Protein AF-A0A0D1A8A3-F1 (afdb_monomer)

Mean predicted aligned error: 15.19 Å

Nearest PDB structures (foldseek):
  8gq6-assembly1_A  TM=3.724E-01  e=3.065E+00  Homo sapiens
  6xwx-assembly3_E  TM=2.119E-01  e=2.065E+00  Thermochaetoides thermophila DSM 1495
  4ct6-assembly1_B  TM=2.329E-01  e=3.923E+00  Homo sapiens
  8bd7-assembly1_V  TM=2.669E-01  e=6.118E+00  Chlamydomonas reinhardtii

Structure (mmCIF, N/CA/C/O backbone):
data_AF-A0A0D1A8A3-F1
#
_entry.id   AF-A0A0D1A8A3-F1
#
loop_
_atom_site.group_PDB
_atom_site.id
_atom_site.type_symbol
_atom_site.label_atom_id
_atom_site.label_alt_id
_atom_site.label_comp_id
_atom_site.label_asym_id
_atom_site.label_entity_id
_atom_site.label_seq_id
_atom_site.pdbx_PDB_ins_code
_atom_site.Cartn_x
_atom_site.Cartn_y
_atom_site.Cartn_z
_atom_site.occupancy
_atom_site.B_iso_or_equiv
_atom_site.auth_seq_id
_atom_site.auth_comp_id
_atom_site.auth_asym_id
_atom_site.auth_atom_id
_atom_site.pdbx_PDB_model_num
ATOM 1 N N . MET A 1 1 ? 21.361 -33.510 3.227 1.00 56.06 1 MET A N 1
ATOM 2 C CA . MET A 1 1 ? 21.782 -32.337 2.438 1.00 56.06 1 MET A CA 1
ATOM 3 C C . MET A 1 1 ? 20.537 -31.527 2.149 1.00 56.06 1 MET A C 1
ATOM 5 O O . MET A 1 1 ? 19.478 -32.129 2.016 1.00 56.06 1 MET A O 1
ATOM 9 N N . ALA A 1 2 ? 20.636 -30.200 2.163 1.00 60.47 2 ALA A N 1
ATOM 10 C CA . ALA A 1 2 ? 19.555 -29.359 1.664 1.00 60.47 2 ALA A CA 1
ATOM 11 C C . ALA A 1 2 ? 19.356 -29.657 0.176 1.00 60.47 2 ALA A C 1
ATOM 13 O O . ALA A 1 2 ? 20.345 -29.800 -0.538 1.00 60.47 2 ALA A O 1
ATOM 14 N N . THR A 1 3 ? 18.110 -29.776 -0.267 1.00 79.75 3 THR A N 1
ATOM 15 C CA . THR A 1 3 ? 17.801 -29.989 -1.683 1.00 79.75 3 THR A CA 1
ATOM 16 C C . THR A 1 3 ? 16.854 -28.906 -2.164 1.00 79.75 3 THR A C 1
ATOM 18 O O . THR A 1 3 ? 16.176 -28.258 -1.369 1.00 79.75 3 THR A O 1
ATOM 21 N N . TYR A 1 4 ? 16.810 -28.704 -3.469 1.00 83.06 4 TYR A N 1
ATOM 22 C CA . TYR A 1 4 ? 15.935 -27.755 -4.136 1.00 83.06 4 TYR A CA 1
ATOM 23 C C . TYR A 1 4 ? 14.976 -28.523 -5.040 1.00 83.06 4 TYR A C 1
ATOM 25 O O . TYR A 1 4 ? 15.362 -29.529 -5.633 1.00 83.06 4 TYR A O 1
ATOM 33 N N . HIS A 1 5 ? 13.733 -28.072 -5.166 1.00 83.88 5 HIS A N 1
ATOM 34 C CA . HIS A 1 5 ? 12.807 -28.563 -6.191 1.00 83.88 5 HIS A CA 1
ATOM 35 C C . HIS A 1 5 ? 12.332 -27.390 -7.040 1.00 83.88 5 HIS A C 1
ATOM 37 O O . HIS A 1 5 ? 12.455 -26.236 -6.639 1.00 83.88 5 HIS A O 1
ATOM 43 N N . ILE A 1 6 ? 11.733 -27.680 -8.189 1.00 79.56 6 ILE A N 1
ATOM 44 C CA . ILE A 1 6 ? 11.060 -26.672 -9.008 1.00 79.56 6 ILE A CA 1
ATOM 45 C C . ILE A 1 6 ? 9.567 -26.819 -8.764 1.00 79.56 6 ILE A C 1
ATOM 47 O O . ILE A 1 6 ? 9.019 -27.910 -8.930 1.00 79.56 6 ILE A O 1
ATOM 51 N N . ASN A 1 7 ? 8.906 -25.740 -8.352 1.00 74.69 7 ASN A N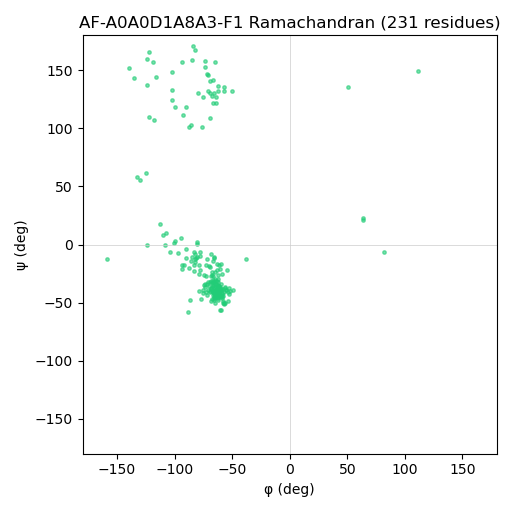 1
ATOM 52 C CA . ASN A 1 7 ? 7.460 -25.750 -8.191 1.00 74.69 7 ASN A CA 1
ATOM 53 C C . ASN A 1 7 ? 6.818 -25.983 -9.576 1.00 74.69 7 ASN A C 1
ATOM 55 O O . ASN A 1 7 ? 7.066 -25.205 -10.499 1.00 74.69 7 ASN A O 1
ATOM 59 N N . PRO A 1 8 ? 6.004 -27.037 -9.762 1.00 68.00 8 PRO A N 1
ATOM 60 C CA . PRO A 1 8 ? 5.472 -27.386 -11.077 1.00 68.00 8 PRO A CA 1
ATOM 61 C C . PRO A 1 8 ? 4.439 -26.375 -11.587 1.00 68.00 8 PRO A C 1
ATOM 63 O O . PRO A 1 8 ? 4.193 -26.324 -12.791 1.00 68.00 8 PRO A O 1
ATOM 66 N N . TYR A 1 9 ? 3.856 -25.559 -10.713 1.00 65.62 9 TYR A N 1
ATOM 67 C CA . TYR A 1 9 ? 2.881 -24.535 -11.077 1.00 65.62 9 TYR A CA 1
ATOM 68 C C . TYR A 1 9 ? 3.566 -23.232 -11.476 1.00 65.62 9 TYR A C 1
ATOM 70 O O . TYR A 1 9 ? 3.270 -22.687 -12.533 1.00 65.62 9 TYR A O 1
ATOM 78 N N . THR A 1 10 ? 4.527 -22.769 -10.675 1.00 66.75 10 THR A N 1
ATOM 79 C CA . THR A 1 10 ? 5.185 -21.471 -10.901 1.00 66.75 10 THR A CA 1
ATOM 80 C C . THR A 1 10 ? 6.466 -21.574 -11.726 1.00 66.75 10 THR A C 1
ATOM 82 O O . THR A 1 10 ? 6.952 -20.576 -12.248 1.00 66.75 10 THR A O 1
ATOM 85 N N . GLY A 1 11 ? 7.051 -22.769 -11.847 1.00 72.19 11 GLY A N 1
ATOM 86 C CA . GLY A 1 11 ? 8.345 -22.964 -12.497 1.00 72.19 11 GLY A CA 1
ATOM 87 C C . GLY A 1 11 ? 9.490 -22.262 -11.765 1.00 72.19 11 GLY A C 1
ATOM 88 O O . GLY A 1 11 ? 10.488 -21.922 -12.392 1.00 72.19 11 GLY A O 1
ATOM 89 N N . VAL A 1 12 ? 9.345 -21.968 -10.469 1.00 78.00 12 VAL A N 1
ATOM 90 C CA . VAL A 1 12 ? 10.368 -21.307 -9.643 1.00 78.00 12 VAL A CA 1
ATOM 91 C C . VAL A 1 12 ? 11.068 -22.350 -8.769 1.00 78.00 12 VAL A C 1
ATOM 93 O O . VAL A 1 12 ? 10.377 -23.187 -8.174 1.00 78.00 12 VAL A O 1
ATOM 96 N N . PRO A 1 13 ? 12.412 -22.350 -8.696 1.00 82.31 13 PRO A N 1
ATOM 97 C CA . PRO A 1 13 ? 13.124 -23.204 -7.761 1.00 82.31 13 PRO A CA 1
ATOM 98 C C . PRO A 1 13 ? 12.897 -22.734 -6.322 1.00 82.31 13 PRO A C 1
ATOM 100 O O . PRO A 1 13 ? 12.862 -21.542 -6.030 1.00 82.31 13 PRO A O 1
ATOM 103 N N . GLY A 1 14 ? 12.746 -23.689 -5.412 1.00 81.00 14 GLY A N 1
ATOM 104 C CA . GLY A 1 14 ? 12.525 -23.439 -3.995 1.00 81.00 14 GLY A CA 1
ATOM 105 C C . GLY A 1 14 ? 13.313 -24.410 -3.131 1.00 81.00 14 GLY A C 1
ATOM 106 O O . GLY A 1 14 ? 13.598 -25.543 -3.530 1.00 81.00 14 GLY A O 1
ATOM 107 N N . PHE A 1 15 ? 13.668 -23.959 -1.930 1.00 83.44 15 PHE A N 1
ATOM 108 C CA . PHE A 1 15 ? 14.301 -24.805 -0.926 1.00 83.44 15 PHE A CA 1
ATOM 109 C C . PHE A 1 15 ? 13.335 -25.900 -0.456 1.00 83.44 15 PHE A C 1
ATOM 111 O O . PHE A 1 15 ? 12.193 -25.629 -0.082 1.00 83.44 15 PHE A O 1
ATOM 118 N N . CYS A 1 16 ? 13.805 -27.146 -0.443 1.00 78.12 16 CYS A N 1
ATOM 119 C CA . CYS A 1 16 ? 13.048 -28.312 -0.015 1.00 78.12 16 CYS A CA 1
ATOM 120 C C . CYS A 1 16 ? 13.720 -28.968 1.203 1.00 78.12 16 CYS A C 1
ATOM 122 O O . CYS A 1 16 ? 14.745 -29.644 1.060 1.00 78.12 16 CYS A O 1
ATOM 124 N N . PRO A 1 17 ? 13.141 -28.832 2.410 1.00 74.06 17 PRO A N 1
ATOM 125 C CA . PRO A 1 17 ? 13.643 -29.529 3.592 1.00 74.06 17 PRO A CA 1
ATOM 126 C C . PRO A 1 17 ? 13.227 -31.009 3.643 1.00 74.06 17 PRO A C 1
ATOM 128 O O . PRO A 1 17 ? 13.638 -31.728 4.555 1.00 74.06 17 PRO A O 1
ATOM 131 N N . ALA A 1 18 ? 12.371 -31.465 2.722 1.00 70.62 18 ALA A N 1
ATOM 132 C CA . ALA A 1 18 ? 11.795 -32.801 2.766 1.00 70.62 18 ALA A CA 1
ATOM 133 C C . ALA A 1 18 ? 12.827 -33.888 2.432 1.00 70.62 18 ALA A C 1
ATOM 135 O O . ALA A 1 18 ? 13.720 -33.703 1.606 1.00 70.62 18 ALA A O 1
ATOM 136 N N . LYS A 1 19 ? 12.677 -35.055 3.066 1.00 66.50 19 LYS A N 1
ATOM 137 C CA . LYS A 1 19 ? 13.434 -36.258 2.700 1.00 66.50 19 LYS A CA 1
ATOM 138 C C . LYS A 1 19 ? 12.901 -36.828 1.383 1.00 66.50 19 LYS A C 1
ATOM 140 O O . LYS A 1 19 ? 11.754 -36.580 1.009 1.00 66.50 19 LYS A O 1
ATOM 145 N N . GLU A 1 20 ? 13.729 -37.612 0.699 1.00 64.25 20 GLU A N 1
ATOM 146 C CA . GLU A 1 20 ? 13.358 -38.271 -0.556 1.00 64.25 20 GLU A CA 1
ATOM 147 C C . GLU A 1 20 ? 12.023 -39.029 -0.415 1.00 64.25 20 GLU A C 1
ATOM 149 O O . GLU A 1 20 ? 11.780 -39.720 0.575 1.00 64.25 20 GLU A O 1
ATOM 154 N N . GLY A 1 21 ? 11.119 -38.832 -1.379 1.00 65.50 21 GLY A N 1
ATOM 155 C CA . GLY A 1 21 ? 9.765 -39.397 -1.362 1.00 65.50 21 GLY A CA 1
ATOM 156 C C . GLY A 1 21 ? 8.726 -38.636 -0.523 1.00 65.50 21 GLY A C 1
ATOM 157 O O . GLY A 1 21 ? 7.547 -38.966 -0.612 1.00 65.50 21 GLY A O 1
ATOM 158 N N . GLN A 1 22 ? 9.115 -37.606 0.240 1.00 70.38 22 GLN A N 1
ATOM 159 C CA . GLN A 1 22 ? 8.214 -36.811 1.097 1.00 70.38 22 GLN A CA 1
ATOM 160 C C . GLN A 1 22 ? 8.040 -35.359 0.631 1.00 70.38 22 GLN A C 1
ATOM 162 O O . GLN A 1 22 ? 7.618 -34.499 1.402 1.00 70.38 22 GLN A O 1
ATOM 167 N N . CYS A 1 23 ? 8.386 -35.062 -0.621 1.00 69.25 23 CYS A N 1
ATOM 168 C CA . CYS A 1 23 ? 8.230 -33.719 -1.156 1.00 69.25 23 CYS A CA 1
ATOM 169 C C . CYS A 1 23 ? 6.749 -33.309 -1.167 1.00 69.25 23 CYS A C 1
ATOM 171 O O . CYS A 1 23 ? 5.921 -34.072 -1.674 1.00 69.25 23 CYS A O 1
ATOM 173 N N . PRO A 1 24 ? 6.404 -32.107 -0.668 1.00 64.38 24 PRO A N 1
ATOM 174 C CA . PRO A 1 24 ? 5.024 -31.618 -0.661 1.00 64.38 24 PRO A CA 1
ATOM 175 C C . PRO A 1 24 ? 4.431 -31.468 -2.070 1.00 64.38 24 PRO A C 1
ATOM 177 O O . PRO A 1 24 ? 3.214 -31.451 -2.221 1.00 64.38 24 PRO A O 1
ATOM 180 N N . TYR A 1 25 ? 5.276 -31.424 -3.104 1.00 66.19 25 TYR A N 1
ATOM 181 C CA . TYR A 1 25 ? 4.868 -31.376 -4.510 1.00 66.19 25 TYR A CA 1
ATOM 182 C C . TYR A 1 25 ? 4.813 -32.759 -5.183 1.00 66.19 25 TYR A C 1
ATOM 184 O O . TYR A 1 25 ? 4.562 -32.848 -6.380 1.00 66.19 25 TYR A O 1
ATOM 192 N N . GLY A 1 26 ? 5.012 -33.841 -4.421 1.00 59.09 26 GLY A N 1
ATOM 193 C CA . GLY A 1 26 ? 4.884 -35.225 -4.876 1.00 59.09 26 GLY A CA 1
ATOM 194 C C . GLY A 1 26 ? 6.212 -35.983 -4.948 1.00 59.09 26 GLY A C 1
ATOM 195 O O . GLY A 1 26 ? 7.272 -35.425 -5.225 1.00 59.09 26 GLY A O 1
ATOM 196 N N . SER A 1 27 ? 6.154 -37.299 -4.726 1.00 53.94 27 SER A N 1
ATOM 197 C CA . SER A 1 27 ? 7.320 -38.200 -4.708 1.00 53.94 27 SER A CA 1
ATOM 198 C C . SER A 1 27 ? 8.022 -38.369 -6.063 1.00 53.94 27 SER A C 1
ATOM 200 O O . SER A 1 27 ? 9.140 -38.870 -6.108 1.00 53.94 27 SER A O 1
ATOM 202 N N . HIS A 1 28 ? 7.384 -37.948 -7.156 1.00 57.59 28 HIS A N 1
ATOM 203 C CA . HIS A 1 28 ? 7.918 -38.000 -8.519 1.00 57.59 28 HIS A CA 1
ATOM 204 C C . HIS A 1 28 ? 8.690 -36.730 -8.914 1.00 57.59 28 HIS A C 1
ATOM 206 O O . HIS A 1 28 ? 9.250 -36.670 -10.008 1.00 57.59 28 HIS A O 1
ATOM 212 N N . MET A 1 29 ? 8.725 -35.711 -8.049 1.00 65.25 29 MET A N 1
ATOM 213 C CA . MET A 1 29 ? 9.414 -34.457 -8.340 1.00 65.25 29 MET A CA 1
ATOM 214 C C . MET A 1 29 ? 10.920 -34.587 -8.108 1.00 65.25 29 MET A C 1
ATOM 216 O O . MET A 1 29 ? 11.381 -35.055 -7.062 1.00 65.25 29 MET A O 1
ATOM 220 N N . LYS A 1 30 ? 11.693 -34.156 -9.107 1.00 76.06 30 LYS A N 1
ATOM 221 C CA . LYS A 1 30 ? 13.155 -34.204 -9.085 1.00 76.06 30 LYS A CA 1
ATOM 222 C C . LYS A 1 30 ? 13.698 -33.178 -8.087 1.00 76.06 30 LYS A C 1
ATOM 224 O O . LYS A 1 30 ? 13.283 -32.020 -8.102 1.00 76.06 30 LYS A O 1
ATOM 229 N N . HIS A 1 31 ? 14.619 -33.622 -7.239 1.00 82.38 31 HIS A N 1
ATOM 230 C CA . HIS A 1 31 ? 15.356 -32.769 -6.313 1.00 82.38 31 HIS A CA 1
ATOM 231 C C . HIS A 1 31 ? 16.760 -32.514 -6.857 1.00 82.38 31 HIS A C 1
ATOM 233 O O . HIS A 1 31 ? 17.328 -33.361 -7.550 1.00 82.38 31 HIS A O 1
ATOM 239 N N . TYR A 1 32 ? 17.302 -31.342 -6.548 1.00 84.88 32 TYR A N 1
ATOM 240 C CA . TYR A 1 32 ? 18.618 -30.891 -6.978 1.00 84.88 32 TYR A CA 1
ATOM 241 C C . TYR A 1 32 ? 19.450 -30.523 -5.753 1.00 84.88 32 TYR A C 1
ATOM 243 O O . TYR A 1 32 ? 18.952 -29.865 -4.842 1.00 84.88 32 TYR A O 1
ATOM 251 N N . ASP A 1 33 ? 20.718 -30.920 -5.739 1.00 85.56 33 ASP A N 1
ATOM 252 C CA . ASP A 1 33 ? 21.610 -30.688 -4.593 1.00 85.56 33 ASP A CA 1
ATOM 253 C C . ASP A 1 33 ? 22.201 -29.266 -4.563 1.00 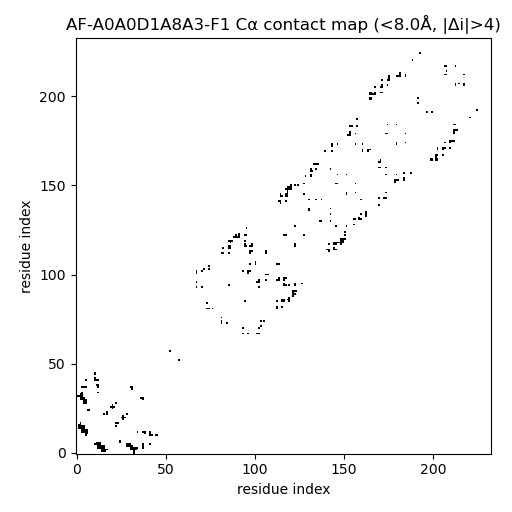85.56 33 ASP A C 1
ATOM 255 O O . ASP A 1 33 ? 22.791 -28.858 -3.565 1.00 85.56 33 ASP A O 1
ATOM 259 N N . ALA A 1 34 ? 22.035 -28.501 -5.647 1.00 83.06 34 ALA A N 1
ATOM 260 C CA . ALA A 1 34 ? 22.546 -27.142 -5.795 1.00 83.06 34 ALA A CA 1
ATOM 261 C C . ALA A 1 34 ? 21.485 -26.213 -6.398 1.00 83.06 34 ALA A C 1
ATOM 263 O O . ALA A 1 34 ? 20.716 -26.618 -7.280 1.00 83.06 34 ALA A O 1
ATOM 264 N N . TRP A 1 35 ? 21.464 -24.965 -5.928 1.00 78.62 35 TRP A N 1
ATOM 265 C CA . TRP A 1 35 ? 20.504 -23.948 -6.357 1.00 78.62 35 TRP A CA 1
ATOM 266 C C . TRP A 1 35 ? 20.668 -23.621 -7.842 1.00 78.62 35 TRP A C 1
ATOM 268 O O . TRP A 1 35 ? 19.689 -23.546 -8.575 1.00 78.62 35 TRP A O 1
ATOM 278 N N . GLU A 1 36 ? 21.908 -23.519 -8.310 1.00 80.56 36 GLU A N 1
ATOM 279 C CA . GLU A 1 36 ? 22.262 -23.167 -9.686 1.00 80.56 36 GLU A CA 1
ATOM 280 C C . GLU A 1 36 ? 21.735 -24.205 -10.682 1.00 80.56 36 GLU A C 1
ATOM 282 O O . GLU A 1 36 ? 21.284 -23.866 -11.776 1.00 80.56 36 GLU A O 1
ATOM 287 N N . ILE A 1 37 ? 21.734 -25.481 -10.283 1.00 80.56 37 ILE A N 1
ATOM 288 C CA . ILE A 1 37 ? 21.188 -26.574 -11.091 1.00 80.56 37 ILE A CA 1
ATOM 289 C C . ILE A 1 37 ? 19.658 -26.487 -11.118 1.00 80.56 37 ILE A C 1
ATOM 291 O O . ILE A 1 37 ? 19.059 -26.624 -12.184 1.00 80.56 37 ILE A O 1
ATOM 295 N N . ALA A 1 38 ? 19.019 -26.224 -9.973 1.00 80.81 38 ALA A N 1
ATOM 296 C CA . ALA A 1 38 ? 17.569 -26.053 -9.903 1.00 80.81 38 ALA A CA 1
ATOM 297 C C . ALA A 1 38 ? 17.096 -24.847 -10.729 1.00 80.81 38 ALA A C 1
ATOM 299 O O . ALA A 1 38 ? 16.104 -24.951 -11.448 1.00 80.81 38 ALA A O 1
ATOM 300 N N . GLN A 1 39 ? 17.834 -23.737 -10.680 1.00 78.25 39 GLN A N 1
ATOM 301 C CA . GLN A 1 39 ? 17.568 -22.537 -11.464 1.00 78.25 39 GLN A CA 1
ATOM 302 C C . GLN A 1 39 ? 17.758 -22.791 -12.960 1.00 78.25 39 GLN A C 1
ATOM 304 O O . GLN A 1 39 ? 16.854 -22.511 -13.738 1.00 78.25 39 GLN A O 1
ATOM 309 N N . SER A 1 40 ? 18.861 -23.424 -13.369 1.00 80.19 40 SER A N 1
ATOM 310 C CA . SER A 1 40 ? 19.097 -23.743 -14.781 1.00 80.19 40 SER A CA 1
ATOM 311 C C . SER A 1 40 ? 18.010 -24.649 -15.371 1.00 80.19 40 SER A C 1
ATOM 313 O O . SER A 1 40 ? 17.569 -24.435 -16.501 1.00 80.19 40 SER A O 1
ATOM 315 N N . VAL A 1 41 ? 17.529 -25.636 -14.608 1.00 81.12 41 VAL A N 1
ATOM 316 C CA . VAL A 1 41 ? 16.432 -26.500 -15.064 1.00 81.12 41 VAL A CA 1
ATOM 317 C C . VAL A 1 41 ? 15.087 -25.770 -15.029 1.00 81.12 41 VAL A C 1
ATOM 319 O O . VAL A 1 41 ? 14.266 -25.982 -15.918 1.00 81.12 41 VAL A O 1
ATOM 322 N N . ALA A 1 42 ? 14.857 -24.876 -14.066 1.00 78.50 42 ALA A N 1
ATOM 323 C CA . ALA A 1 42 ? 13.678 -24.012 -14.058 1.00 78.50 42 ALA A CA 1
ATOM 324 C C . ALA A 1 42 ? 13.641 -23.112 -15.300 1.00 78.50 42 ALA A C 1
ATOM 326 O O . ALA A 1 42 ? 12.597 -23.003 -15.937 1.00 78.50 42 ALA A O 1
ATOM 327 N N . ASP A 1 43 ? 14.780 -22.548 -15.694 1.00 75.19 43 ASP A N 1
ATOM 328 C CA . ASP A 1 43 ? 14.906 -21.713 -16.888 1.00 75.19 43 ASP A CA 1
ATOM 329 C C . ASP A 1 43 ? 14.687 -22.513 -18.176 1.00 75.19 43 ASP A C 1
ATOM 331 O O . ASP A 1 43 ? 14.046 -22.014 -19.098 1.00 75.19 43 ASP A O 1
ATOM 335 N N . GLN A 1 44 ? 15.125 -23.775 -18.224 1.00 77.81 44 GLN A N 1
ATOM 336 C CA . GLN A 1 44 ? 14.817 -24.683 -19.335 1.00 77.81 44 GLN A CA 1
ATOM 337 C C . GLN A 1 44 ? 13.330 -25.049 -19.389 1.00 77.81 44 GLN A C 1
ATOM 339 O O . GLN A 1 44 ? 12.724 -24.935 -20.446 1.00 77.81 44 GLN A O 1
ATOM 344 N N . ILE A 1 45 ? 12.711 -25.419 -18.262 1.00 71.44 45 ILE A N 1
ATOM 345 C CA . ILE A 1 45 ? 11.270 -25.723 -18.198 1.00 71.44 45 ILE A CA 1
ATOM 346 C C . ILE A 1 45 ? 10.447 -24.497 -18.583 1.00 71.44 45 ILE A C 1
ATOM 3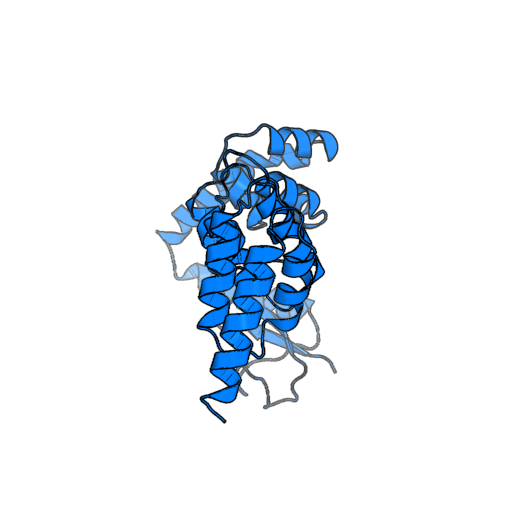48 O O . ILE A 1 45 ? 9.443 -24.630 -19.276 1.00 71.44 45 ILE A O 1
ATOM 352 N N . ARG A 1 46 ? 10.864 -23.302 -18.158 1.00 65.50 46 ARG A N 1
ATOM 353 C CA . ARG A 1 46 ? 10.282 -22.037 -18.605 1.00 65.50 46 ARG A CA 1
ATOM 354 C C . ARG A 1 46 ? 10.450 -21.900 -20.111 1.00 65.50 46 ARG A C 1
ATOM 356 O O . ARG A 1 46 ? 9.450 -21.785 -20.803 1.00 65.50 46 ARG A O 1
ATOM 363 N N . ALA A 1 47 ? 11.670 -21.976 -20.632 1.00 67.56 47 ALA A N 1
ATOM 364 C CA . ALA A 1 47 ? 11.944 -21.847 -22.062 1.00 67.56 47 ALA A CA 1
ATOM 365 C C . ALA A 1 47 ? 11.155 -22.853 -22.924 1.00 67.56 47 ALA A C 1
ATOM 367 O O . ALA A 1 47 ? 10.680 -22.486 -23.998 1.00 67.56 47 ALA A O 1
ATOM 368 N N . ASP A 1 48 ? 10.968 -24.083 -22.441 1.00 64.06 48 ASP A N 1
ATOM 369 C CA . ASP A 1 48 ? 10.217 -25.137 -23.124 1.00 64.06 48 ASP A CA 1
ATOM 370 C C . ASP A 1 48 ? 8.695 -24.960 -22.976 1.00 64.06 48 ASP A C 1
ATOM 372 O O . ASP A 1 48 ? 7.978 -25.090 -23.965 1.00 64.06 48 ASP A O 1
ATOM 376 N N . ARG A 1 49 ? 8.179 -24.552 -21.805 1.00 59.44 49 ARG A N 1
ATOM 377 C CA . ARG A 1 49 ? 6.762 -24.154 -21.645 1.00 59.44 49 ARG A CA 1
ATOM 378 C C . ARG A 1 49 ? 6.414 -22.928 -22.488 1.00 59.44 49 ARG A C 1
ATOM 380 O O . ARG A 1 49 ? 5.315 -22.839 -23.021 1.00 59.44 49 ARG A O 1
ATOM 387 N N . PHE A 1 50 ? 7.350 -21.997 -22.647 1.00 52.28 50 PHE A N 1
ATOM 388 C CA . PHE A 1 50 ? 7.182 -20.782 -23.446 1.00 52.28 50 PHE A CA 1
ATOM 389 C C . PHE A 1 50 ? 7.367 -21.004 -24.957 1.00 52.28 50 PHE A C 1
ATOM 391 O O . PHE A 1 50 ? 7.204 -20.053 -25.721 1.00 52.28 50 PHE A O 1
ATOM 398 N N . LYS A 1 51 ? 7.651 -22.236 -25.405 1.00 52.19 51 LYS A N 1
ATOM 399 C CA . LYS A 1 51 ? 7.586 -22.626 -26.824 1.00 52.19 51 LYS A CA 1
ATOM 400 C C . LYS A 1 51 ? 6.191 -23.064 -27.287 1.00 52.19 51 LYS A C 1
ATOM 402 O O . LYS A 1 51 ? 5.986 -23.135 -28.491 1.00 52.19 51 LYS A O 1
ATOM 407 N N . GLU A 1 52 ? 5.242 -23.333 -26.385 1.00 45.69 52 GLU A N 1
ATOM 408 C CA . GLU A 1 52 ? 3.906 -23.858 -26.747 1.00 45.69 52 GLU A CA 1
ATOM 409 C C . GLU A 1 52 ? 2.745 -22.853 -26.593 1.00 45.69 52 GLU A C 1
ATOM 411 O O . GLU A 1 52 ? 1.612 -23.179 -26.935 1.00 45.69 52 GLU A O 1
ATOM 416 N N . TYR A 1 53 ? 3.002 -21.616 -26.150 1.00 45.28 53 TYR A N 1
ATOM 417 C CA . TYR A 1 53 ? 1.976 -20.572 -25.980 1.00 45.28 53 TYR A CA 1
ATOM 418 C C . TYR A 1 53 ? 2.336 -19.288 -26.755 1.00 45.28 53 TYR A C 1
ATOM 420 O O . TYR A 1 53 ? 2.554 -18.219 -26.184 1.00 45.28 53 TYR A O 1
ATOM 428 N N . GLU A 1 54 ? 2.438 -19.409 -28.078 1.00 48.31 54 GLU A N 1
ATOM 429 C CA . GLU A 1 54 ? 2.456 -18.292 -29.038 1.00 48.31 54 GLU A CA 1
ATOM 430 C C . GLU A 1 54 ? 0.986 -18.039 -29.440 1.00 48.31 54 GLU A C 1
ATOM 432 O O . GLU A 1 54 ? 0.299 -18.956 -29.865 1.00 48.31 54 GLU A O 1
ATOM 437 N N . ASP A 1 55 ? 0.330 -16.901 -29.215 1.00 53.19 55 ASP A N 1
ATOM 438 C CA . ASP A 1 55 ? 0.742 -15.572 -29.669 1.00 53.19 55 ASP A CA 1
ATOM 439 C C . ASP A 1 55 ? 0.123 -14.399 -28.880 1.00 53.19 55 ASP A C 1
ATOM 441 O O . ASP A 1 55 ? 0.572 -13.265 -29.032 1.00 53.19 55 ASP A O 1
ATOM 445 N N . ILE A 1 56 ? -0.893 -14.615 -28.036 1.00 50.28 56 ILE A N 1
ATOM 446 C CA . ILE A 1 56 ? -1.672 -13.498 -27.459 1.00 50.28 56 ILE A CA 1
ATOM 447 C C . ILE A 1 56 ? -1.045 -12.996 -26.152 1.00 50.28 56 ILE A C 1
ATOM 449 O O . ILE A 1 56 ? -0.585 -11.859 -26.087 1.00 50.28 56 ILE A O 1
ATOM 453 N N . GLU A 1 57 ? -0.884 -13.861 -25.145 1.00 51.72 57 GLU A N 1
ATOM 454 C CA . GLU A 1 57 ? -0.288 -13.441 -23.866 1.00 51.72 57 GLU A CA 1
ATOM 455 C C . GLU A 1 57 ? 1.182 -13.008 -23.994 1.00 51.72 57 GLU A C 1
ATOM 457 O O . GLU A 1 57 ? 1.687 -12.251 -23.170 1.00 51.72 57 GLU A O 1
ATOM 462 N N . ARG A 1 58 ? 1.900 -13.483 -25.021 1.00 42.84 58 ARG A N 1
ATOM 463 C CA . ARG A 1 58 ? 3.290 -13.085 -25.282 1.00 42.84 58 ARG A CA 1
ATOM 464 C C . ARG A 1 58 ? 3.378 -11.675 -25.847 1.00 42.84 58 ARG A C 1
ATOM 466 O O . ARG A 1 58 ? 4.324 -10.970 -25.519 1.00 42.84 58 ARG A O 1
ATOM 473 N N . GLN A 1 59 ? 2.433 -11.264 -26.691 1.00 51.31 59 GLN A N 1
ATOM 474 C CA . GLN A 1 59 ? 2.389 -9.883 -27.166 1.00 51.31 59 GLN A CA 1
ATOM 475 C C . GLN A 1 59 ? 2.007 -8.938 -26.035 1.00 51.31 59 GLN A C 1
ATOM 477 O O . GLN A 1 59 ? 2.645 -7.899 -25.907 1.00 51.31 59 GLN A O 1
ATOM 482 N N . ASP A 1 60 ? 1.054 -9.325 -25.190 1.00 56.56 60 ASP A N 1
ATOM 483 C CA . ASP A 1 60 ? 0.629 -8.494 -24.064 1.00 56.56 60 ASP A CA 1
ATOM 484 C C . ASP A 1 60 ? 1.731 -8.385 -23.003 1.00 56.56 60 ASP A C 1
ATOM 486 O O . ASP A 1 60 ? 2.145 -7.274 -22.688 1.00 56.56 60 ASP A O 1
ATOM 490 N N . ARG A 1 61 ? 2.343 -9.500 -22.577 1.00 51.12 61 ARG A N 1
ATOM 491 C CA . ARG A 1 61 ? 3.474 -9.469 -21.627 1.00 51.12 61 ARG A CA 1
ATOM 492 C C . ARG A 1 61 ? 4.739 -8.832 -22.202 1.00 51.12 61 ARG A C 1
ATOM 494 O O . ARG A 1 61 ? 5.508 -8.225 -21.468 1.00 51.12 61 ARG A O 1
ATOM 501 N N . LYS A 1 62 ? 4.997 -8.957 -23.510 1.00 55.56 62 LYS A N 1
ATOM 502 C CA . LYS A 1 62 ? 6.124 -8.261 -24.151 1.00 55.56 62 LYS A CA 1
ATOM 503 C C . LYS A 1 62 ? 5.862 -6.762 -24.248 1.00 55.56 62 LYS A C 1
ATOM 505 O O . LYS A 1 62 ? 6.794 -5.999 -24.046 1.00 55.56 62 LYS A O 1
ATOM 510 N N . ARG A 1 63 ? 4.629 -6.339 -24.545 1.00 58.78 63 ARG A N 1
ATOM 511 C CA . ARG A 1 63 ? 4.244 -4.922 -24.506 1.00 58.78 63 ARG A CA 1
ATOM 512 C C . ARG A 1 63 ? 4.368 -4.367 -23.096 1.00 58.78 63 ARG A C 1
ATOM 514 O O . ARG A 1 63 ? 4.950 -3.306 -22.959 1.00 58.78 63 ARG A O 1
ATOM 521 N N . GLU A 1 64 ? 3.910 -5.108 -22.091 1.00 59.19 64 GLU A N 1
ATOM 522 C CA . GLU A 1 64 ? 4.061 -4.778 -20.669 1.00 59.19 64 GLU A CA 1
ATOM 523 C C . GLU A 1 64 ? 5.549 -4.638 -20.298 1.00 59.19 64 GLU A C 1
ATOM 525 O O . GLU A 1 64 ? 5.983 -3.599 -19.811 1.00 59.19 64 GLU A O 1
ATOM 530 N N . TRP A 1 65 ? 6.385 -5.614 -20.658 1.00 55.94 65 TRP A N 1
ATOM 531 C CA . TRP A 1 65 ? 7.829 -5.557 -20.412 1.00 55.94 65 TRP A CA 1
ATOM 532 C C . TRP A 1 65 ? 8.547 -4.434 -21.177 1.00 55.94 65 TRP A C 1
ATOM 534 O O . TRP A 1 65 ? 9.425 -3.762 -20.637 1.00 55.94 65 TRP A O 1
ATOM 544 N N . ASP A 1 66 ? 8.199 -4.210 -22.444 1.00 61.00 66 ASP A N 1
ATOM 545 C CA . ASP A 1 66 ? 8.779 -3.133 -23.247 1.00 61.00 66 ASP A CA 1
ATOM 546 C C . ASP A 1 66 ? 8.260 -1.751 -22.796 1.00 61.00 66 ASP A C 1
ATOM 548 O O . ASP A 1 66 ? 9.006 -0.782 -22.914 1.00 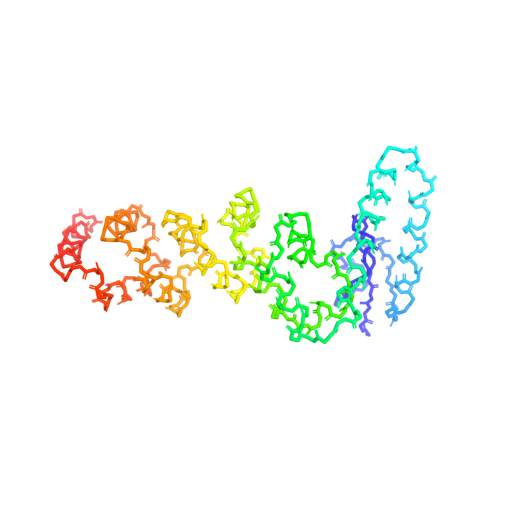61.00 66 ASP A O 1
ATOM 552 N N . SER A 1 67 ? 7.056 -1.647 -22.210 1.00 62.28 67 SER A N 1
ATOM 553 C CA . SER A 1 67 ? 6.602 -0.426 -21.526 1.00 62.28 67 SER A CA 1
ATOM 554 C C . SER A 1 67 ? 7.342 -0.185 -20.215 1.00 62.28 67 SER A C 1
ATOM 556 O O . SER A 1 67 ? 7.627 0.965 -19.899 1.00 62.28 67 SER A O 1
ATOM 558 N N . LEU A 1 68 ? 7.756 -1.236 -19.502 1.00 59.81 68 LEU A N 1
ATOM 559 C CA . LEU A 1 68 ? 8.537 -1.097 -18.271 1.00 59.81 68 LEU A CA 1
ATOM 560 C C . LEU A 1 68 ? 9.959 -0.576 -18.529 1.00 59.81 68 LEU A C 1
ATOM 562 O O . LEU A 1 68 ? 10.461 0.225 -17.745 1.00 59.81 68 LEU A O 1
ATOM 566 N N . LYS A 1 69 ? 10.569 -0.917 -19.676 1.00 61.72 69 LYS A N 1
ATOM 567 C CA . LYS A 1 69 ? 11.852 -0.322 -20.117 1.00 61.72 69 LYS A CA 1
ATOM 568 C C . LYS A 1 69 ? 11.797 1.191 -20.312 1.00 61.72 69 LYS A C 1
ATOM 570 O O . LYS A 1 69 ? 12.823 1.866 -20.312 1.00 61.72 69 LYS A O 1
ATOM 575 N N . THR A 1 70 ? 10.604 1.754 -20.492 1.00 63.34 70 THR A N 1
ATOM 576 C CA . THR A 1 70 ? 10.430 3.212 -20.583 1.00 63.34 70 THR A CA 1
ATOM 577 C C . THR A 1 70 ? 10.838 3.910 -19.281 1.00 63.34 70 THR A C 1
ATOM 579 O O . THR A 1 70 ? 11.115 5.108 -19.290 1.00 63.34 70 THR A O 1
ATOM 582 N N . TYR A 1 71 ? 10.941 3.162 -18.178 1.00 72.19 71 TYR A N 1
ATOM 583 C CA . TYR A 1 71 ? 11.302 3.658 -16.855 1.00 72.19 71 TYR A CA 1
ATOM 584 C C . TYR A 1 71 ? 12.772 3.416 -16.480 1.00 72.19 71 TYR A C 1
ATOM 586 O O . TYR A 1 71 ? 13.189 3.833 -15.399 1.00 72.19 71 TYR A O 1
ATOM 594 N N . ASP A 1 72 ? 13.585 2.858 -17.390 1.00 71.00 72 ASP A N 1
ATOM 595 C CA . ASP A 1 72 ? 15.035 2.637 -17.213 1.00 71.00 72 ASP A CA 1
ATOM 596 C C . ASP A 1 72 ? 15.790 3.931 -16.847 1.00 71.00 72 ASP A C 1
ATOM 598 O O . ASP A 1 72 ? 16.866 3.898 -16.253 1.00 71.00 72 ASP A O 1
ATOM 602 N N . TYR A 1 73 ? 15.228 5.107 -17.156 1.00 76.81 73 TYR A N 1
ATOM 603 C CA . TYR A 1 73 ? 15.835 6.379 -16.767 1.00 76.81 73 TYR A CA 1
ATOM 604 C C . TYR A 1 73 ? 15.939 6.543 -15.242 1.00 76.81 73 TYR A C 1
ATOM 606 O O . TYR A 1 73 ? 16.888 7.183 -14.789 1.00 76.81 73 TYR A O 1
ATOM 614 N N . LEU A 1 74 ? 15.030 5.954 -14.450 1.00 80.00 74 LEU A N 1
ATOM 615 C CA . LEU A 1 74 ? 15.078 6.016 -12.984 1.00 80.00 74 LEU A CA 1
ATOM 616 C C . LEU A 1 74 ? 16.343 5.348 -12.427 1.00 80.00 74 LEU A C 1
ATOM 618 O O . LEU A 1 74 ? 16.907 5.834 -11.452 1.00 80.00 74 LEU A O 1
ATOM 622 N N . GLU A 1 75 ? 16.858 4.307 -13.089 1.00 75.19 75 GLU A N 1
ATOM 623 C CA . GLU A 1 75 ? 18.116 3.648 -12.708 1.00 75.19 75 GLU A CA 1
ATOM 624 C C . GLU A 1 75 ? 19.341 4.548 -12.887 1.00 75.19 75 GLU A C 1
ATOM 626 O O . GLU A 1 75 ? 20.344 4.386 -12.188 1.00 75.19 75 GLU A O 1
ATOM 631 N N . THR A 1 76 ? 19.260 5.509 -13.809 1.00 82.06 76 THR A N 1
ATOM 632 C CA . THR A 1 76 ? 20.349 6.456 -14.081 1.00 82.06 76 THR A CA 1
ATOM 633 C C . THR A 1 76 ? 20.392 7.618 -13.088 1.00 82.06 76 THR A C 1
ATOM 635 O O . THR A 1 76 ? 21.377 8.358 -13.053 1.00 82.06 76 THR A O 1
ATOM 638 N N . LEU A 1 77 ? 19.342 7.778 -12.277 1.00 84.19 77 LEU A N 1
ATOM 639 C CA . LEU A 1 77 ? 19.231 8.842 -11.287 1.00 84.19 77 LEU A CA 1
ATOM 640 C C . LEU A 1 77 ? 19.928 8.475 -9.968 1.00 84.19 77 LEU A C 1
ATOM 642 O O . LEU A 1 77 ? 20.156 7.305 -9.629 1.00 84.19 77 LEU A O 1
ATOM 646 N N . SER A 1 78 ? 20.253 9.511 -9.194 1.00 89.81 78 SER A N 1
ATOM 647 C CA . SER A 1 78 ? 20.547 9.351 -7.767 1.00 89.81 78 SER A CA 1
ATOM 648 C C . SER A 1 78 ? 19.288 8.871 -7.027 1.00 89.81 78 SER A C 1
ATOM 650 O O . SER A 1 78 ? 18.180 9.092 -7.515 1.00 89.81 78 SER A O 1
ATOM 652 N N . ASP A 1 79 ? 19.429 8.229 -5.860 1.00 88.62 79 ASP A N 1
ATOM 653 C CA . ASP A 1 79 ? 18.255 7.789 -5.077 1.00 88.62 79 ASP A CA 1
ATOM 654 C C . ASP A 1 79 ? 17.339 8.976 -4.741 1.00 88.62 79 ASP A C 1
ATOM 656 O O . ASP A 1 79 ? 16.121 8.892 -4.873 1.00 88.62 79 ASP A O 1
ATOM 660 N N . GLU A 1 80 ? 17.933 10.120 -4.391 1.00 91.81 80 GLU A N 1
ATOM 661 C CA . GLU A 1 80 ? 17.203 11.351 -4.084 1.00 91.81 80 GLU A CA 1
ATOM 662 C C . GLU A 1 80 ? 16.393 11.859 -5.288 1.00 91.81 80 GLU A C 1
ATOM 664 O O . GLU A 1 80 ? 15.231 12.244 -5.145 1.00 91.81 80 GLU A O 1
ATOM 669 N N . ASP A 1 81 ? 16.983 11.853 -6.484 1.00 91.50 81 ASP A N 1
ATOM 670 C CA . ASP A 1 81 ? 16.301 12.314 -7.696 1.00 91.50 81 ASP A CA 1
ATOM 671 C C . ASP A 1 81 ? 15.248 11.310 -8.179 1.00 91.50 81 ASP A C 1
ATOM 673 O O . ASP A 1 81 ? 14.195 11.720 -8.669 1.00 91.50 81 ASP A O 1
ATOM 677 N N . ALA A 1 82 ? 15.491 10.009 -8.003 1.00 90.31 82 ALA A N 1
ATOM 678 C CA . ALA A 1 82 ? 14.510 8.966 -8.282 1.00 90.31 82 ALA A CA 1
ATOM 679 C C . ALA A 1 82 ? 13.293 9.082 -7.352 1.00 90.31 82 ALA A C 1
ATOM 681 O O . ALA A 1 82 ? 12.162 9.066 -7.834 1.00 90.31 82 ALA A O 1
ATOM 682 N N . ILE A 1 83 ? 13.500 9.304 -6.048 1.00 92.12 83 ILE A N 1
ATOM 683 C CA . ILE A 1 83 ? 12.418 9.572 -5.086 1.00 92.12 83 ILE A CA 1
ATOM 684 C C . ILE A 1 83 ? 11.606 10.796 -5.513 1.00 92.12 83 ILE A C 1
ATOM 686 O O . ILE A 1 83 ? 10.383 10.719 -5.604 1.00 92.12 83 ILE A O 1
ATOM 690 N N . LYS A 1 84 ? 12.266 11.911 -5.853 1.00 94.31 84 LYS A N 1
ATOM 691 C CA . LYS A 1 84 ? 11.570 13.116 -6.339 1.00 94.31 84 LYS A CA 1
ATOM 692 C C . LYS A 1 84 ? 10.774 12.842 -7.613 1.00 94.31 84 LYS A C 1
ATOM 694 O O . LYS A 1 84 ? 9.671 13.363 -7.763 1.00 94.31 84 LYS A O 1
ATOM 699 N N . ALA A 1 85 ? 11.309 12.031 -8.525 1.00 92.06 85 ALA A N 1
ATOM 700 C CA . ALA A 1 85 ? 10.609 11.641 -9.743 1.00 92.06 85 ALA A CA 1
ATOM 701 C C . ALA A 1 85 ? 9.360 10.797 -9.436 1.00 92.06 85 ALA A C 1
ATOM 703 O O . ALA A 1 85 ? 8.302 11.058 -10.006 1.00 92.06 85 ALA A O 1
ATOM 704 N N . ILE A 1 86 ? 9.455 9.849 -8.500 1.00 93.12 86 ILE A N 1
ATOM 705 C CA . ILE A 1 86 ? 8.323 9.028 -8.047 1.00 93.12 86 ILE A CA 1
ATOM 706 C C . ILE A 1 86 ? 7.275 9.888 -7.344 1.00 93.12 86 ILE A C 1
ATOM 708 O O . ILE A 1 86 ? 6.093 9.721 -7.603 1.00 93.12 86 ILE A O 1
ATOM 712 N N . GLN A 1 87 ? 7.668 10.842 -6.504 1.00 94.12 87 GLN A N 1
ATOM 713 C CA . GLN A 1 87 ? 6.729 11.749 -5.834 1.00 94.12 87 GLN A CA 1
ATOM 714 C C . GLN A 1 87 ? 6.009 12.688 -6.816 1.00 94.12 87 GLN A C 1
ATOM 716 O O . GLN A 1 87 ? 4.867 13.079 -6.581 1.00 94.12 87 GLN A O 1
ATOM 721 N N . ALA A 1 88 ? 6.677 13.074 -7.908 1.00 94.50 88 ALA A N 1
ATOM 722 C CA . ALA A 1 88 ? 6.157 14.035 -8.879 1.00 94.50 88 ALA A CA 1
ATOM 723 C C . ALA A 1 88 ? 5.385 13.399 -10.047 1.00 94.50 88 ALA A C 1
ATOM 725 O O . ALA A 1 88 ? 4.660 14.113 -10.745 1.00 94.50 88 ALA A O 1
ATOM 726 N N . THR A 1 89 ? 5.548 12.096 -10.296 1.00 93.31 89 THR A N 1
ATOM 727 C CA . THR A 1 89 ? 4.895 11.430 -11.428 1.00 93.31 89 THR A CA 1
ATOM 728 C C . THR A 1 89 ? 3.390 11.297 -11.216 1.00 93.31 89 THR A C 1
ATOM 730 O O . THR A 1 89 ? 2.920 11.096 -10.097 1.00 93.31 89 THR A O 1
ATOM 733 N N . ASN A 1 90 ? 2.640 11.384 -12.313 1.00 94.69 90 ASN A N 1
ATOM 734 C CA . ASN A 1 90 ? 1.224 11.031 -12.399 1.00 94.69 90 ASN A CA 1
ATOM 735 C C . ASN A 1 90 ? 0.987 9.760 -13.232 1.00 94.69 90 ASN A C 1
ATOM 737 O O . ASN A 1 90 ? -0.157 9.439 -13.556 1.00 94.69 90 ASN A O 1
ATOM 741 N N . ASP A 1 91 ? 2.064 9.068 -13.608 1.00 92.50 91 ASP A N 1
ATOM 742 C CA . ASP A 1 91 ? 2.008 7.814 -14.345 1.00 92.50 91 ASP A CA 1
ATOM 743 C C . ASP A 1 91 ? 1.607 6.674 -13.398 1.00 92.50 91 ASP A C 1
ATOM 745 O O . ASP A 1 91 ? 2.404 6.171 -12.605 1.00 92.50 91 ASP A O 1
ATOM 749 N N . VAL A 1 92 ? 0.333 6.296 -13.473 1.00 91.38 92 VAL A N 1
ATOM 750 C CA . VAL A 1 92 ? -0.280 5.240 -12.659 1.00 91.38 92 VAL A CA 1
ATOM 751 C C . VAL A 1 92 ? 0.373 3.877 -12.899 1.00 91.38 92 VAL A C 1
ATOM 753 O O . VAL A 1 92 ? 0.497 3.082 -11.959 1.00 91.38 92 VAL A O 1
ATOM 756 N N . ASP A 1 93 ? 0.787 3.607 -14.137 1.00 87.94 93 ASP A N 1
ATOM 757 C CA . ASP A 1 93 ? 1.366 2.324 -14.529 1.00 87.94 93 ASP A CA 1
ATOM 758 C C . ASP A 1 93 ? 2.774 2.197 -13.944 1.00 87.94 93 ASP A C 1
ATOM 760 O O . ASP A 1 93 ? 3.101 1.167 -13.356 1.00 87.94 93 ASP A O 1
ATOM 764 N N . LEU A 1 94 ? 3.560 3.281 -13.974 1.00 88.31 94 LEU A N 1
ATOM 765 C CA . LEU A 1 94 ? 4.847 3.357 -13.278 1.00 88.31 94 LEU A CA 1
ATOM 766 C C . LEU A 1 94 ? 4.698 3.098 -11.773 1.00 88.31 94 LEU A C 1
ATOM 768 O O . LEU A 1 94 ? 5.415 2.268 -11.215 1.00 88.31 94 LEU A O 1
ATOM 772 N N . LEU A 1 95 ? 3.773 3.793 -11.105 1.00 90.75 95 LEU A N 1
ATOM 773 C CA . LEU A 1 95 ? 3.557 3.631 -9.662 1.00 90.75 95 LEU A CA 1
ATOM 774 C C . LEU A 1 95 ? 3.187 2.185 -9.312 1.00 90.75 95 LEU A C 1
ATOM 776 O O . LEU A 1 95 ? 3.741 1.608 -8.376 1.00 90.75 95 LEU A O 1
ATOM 780 N N . SER A 1 96 ? 2.287 1.586 -10.093 1.00 88.75 96 SER A N 1
ATOM 781 C CA . SER A 1 96 ? 1.862 0.196 -9.904 1.00 88.75 96 SER A CA 1
ATOM 782 C C . SER A 1 96 ? 3.022 -0.771 -10.115 1.00 88.75 96 SER A C 1
ATOM 784 O O . SER A 1 96 ? 3.244 -1.653 -9.287 1.00 88.75 96 SER A O 1
ATOM 786 N N . ALA A 1 97 ? 3.809 -0.552 -11.164 1.00 83.94 97 ALA A N 1
ATOM 787 C CA . ALA A 1 97 ? 4.957 -1.378 -11.475 1.00 83.94 97 ALA A CA 1
ATOM 788 C C . ALA A 1 97 ? 6.039 -1.314 -10.383 1.00 83.94 97 ALA A C 1
ATOM 790 O O . ALA A 1 97 ? 6.650 -2.339 -10.079 1.00 83.94 97 ALA A O 1
ATOM 791 N N . ILE A 1 98 ? 6.284 -0.144 -9.776 1.00 86.12 98 ILE A N 1
ATOM 792 C CA . ILE A 1 98 ? 7.223 -0.010 -8.647 1.00 86.12 98 ILE A CA 1
ATOM 793 C C . ILE A 1 98 ? 6.728 -0.844 -7.462 1.00 86.12 98 ILE A C 1
ATOM 795 O O . ILE A 1 98 ? 7.492 -1.626 -6.901 1.00 86.12 98 ILE A O 1
ATOM 799 N N . ILE A 1 99 ? 5.443 -0.722 -7.112 1.00 86.50 99 ILE A N 1
ATOM 800 C CA . ILE A 1 99 ? 4.835 -1.454 -5.990 1.00 86.50 99 ILE A CA 1
ATOM 801 C C . ILE A 1 99 ? 4.885 -2.969 -6.215 1.00 86.50 99 ILE A C 1
ATOM 803 O O . ILE A 1 99 ? 5.145 -3.723 -5.280 1.00 86.50 99 ILE A O 1
ATOM 807 N N . ASP A 1 100 ? 4.663 -3.418 -7.449 1.00 83.38 100 ASP A N 1
ATOM 808 C CA . ASP A 1 100 ? 4.694 -4.837 -7.816 1.00 83.38 100 ASP A CA 1
ATOM 809 C C . ASP A 1 100 ? 6.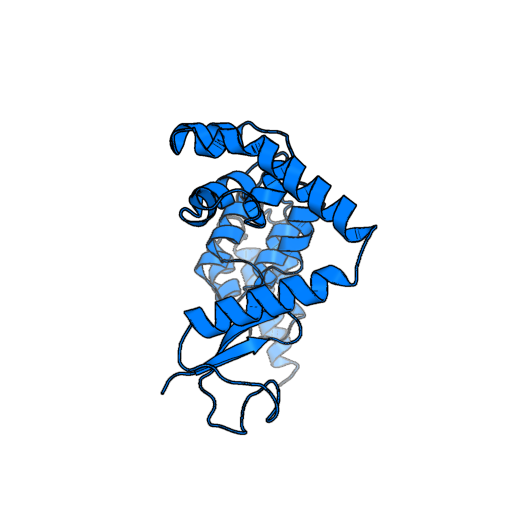115 -5.383 -8.027 1.00 83.38 100 ASP A C 1
ATOM 811 O O . ASP A 1 100 ? 6.285 -6.548 -8.391 1.00 83.38 100 ASP A O 1
ATOM 815 N N . GLY A 1 101 ? 7.145 -4.555 -7.813 1.00 76.44 101 GLY A N 1
ATOM 816 C CA . GLY A 1 101 ? 8.541 -4.925 -8.035 1.00 76.44 101 GLY A CA 1
ATOM 817 C C . GLY A 1 101 ? 8.852 -5.243 -9.501 1.00 76.44 101 GLY A C 1
ATOM 818 O O . GLY A 1 101 ? 9.820 -5.943 -9.790 1.00 76.44 101 GLY A O 1
ATOM 819 N N . GLN A 1 102 ? 8.027 -4.762 -10.432 1.00 72.81 102 GLN A N 1
ATOM 820 C CA . GLN A 1 102 ? 8.173 -4.971 -11.874 1.00 72.81 102 GLN A CA 1
ATOM 821 C C . GLN A 1 102 ? 9.165 -3.991 -12.513 1.00 72.81 102 GLN A C 1
ATOM 823 O O . GLN A 1 102 ? 9.621 -4.218 -13.633 1.00 72.81 102 GLN A O 1
ATOM 828 N N . VAL A 1 103 ? 9.522 -2.918 -11.804 1.00 65.25 103 VAL A N 1
ATOM 829 C CA . VAL A 1 103 ? 10.549 -1.962 -12.225 1.00 65.25 103 VAL A CA 1
ATOM 830 C C . VAL A 1 103 ? 11.850 -2.293 -11.498 1.00 65.25 103 VAL A C 1
ATOM 832 O O . VAL A 1 103 ? 11.886 -2.217 -10.278 1.00 65.25 103 VAL A O 1
ATOM 835 N N . LEU A 1 104 ? 12.884 -2.632 -12.280 1.00 61.44 104 LEU A N 1
ATOM 836 C CA . LEU A 1 104 ? 14.331 -2.523 -12.012 1.00 61.44 104 LEU A CA 1
ATOM 837 C C . LEU A 1 104 ? 14.898 -3.104 -10.694 1.00 61.44 104 LEU A C 1
ATOM 839 O O . LEU A 1 104 ? 14.427 -2.856 -9.591 1.00 61.44 104 LEU A O 1
ATOM 843 N N . VAL A 1 105 ? 16.026 -3.817 -10.800 1.00 58.09 105 VAL A N 1
ATOM 844 C CA . VAL A 1 105 ? 16.659 -4.563 -9.688 1.00 58.09 105 VAL A CA 1
ATOM 845 C C . VAL A 1 105 ? 17.057 -3.650 -8.522 1.00 58.09 105 VAL A C 1
ATOM 847 O O . VAL A 1 105 ? 16.866 -4.016 -7.370 1.00 58.09 105 VAL A O 1
ATOM 850 N N . ARG A 1 106 ? 17.544 -2.433 -8.800 1.00 65.25 106 ARG A N 1
ATOM 851 C CA . ARG A 1 106 ? 17.966 -1.485 -7.750 1.00 65.25 106 ARG A CA 1
ATOM 852 C C . ARG A 1 106 ? 16.802 -0.992 -6.885 1.00 65.25 106 ARG A C 1
ATOM 854 O O . ARG A 1 106 ? 16.993 -0.770 -5.696 1.00 65.25 106 ARG A O 1
ATOM 861 N N . LEU A 1 107 ? 15.609 -0.823 -7.460 1.00 59.78 107 LEU A N 1
ATOM 862 C CA . LEU A 1 107 ? 14.432 -0.373 -6.705 1.00 59.78 107 LEU A CA 1
ATOM 863 C C . LEU A 1 107 ? 13.885 -1.479 -5.788 1.00 59.78 107 LEU A C 1
ATOM 865 O O . LEU A 1 107 ? 13.151 -1.185 -4.852 1.00 59.78 107 LEU A O 1
ATOM 869 N N . GLN A 1 108 ? 14.262 -2.738 -6.036 1.00 62.12 108 GLN A N 1
ATOM 870 C CA . GLN A 1 108 ? 13.929 -3.872 -5.170 1.00 62.12 108 GLN A CA 1
ATOM 871 C C . GLN A 1 108 ? 14.827 -3.942 -3.922 1.00 62.12 108 GLN A C 1
ATOM 873 O O . GLN A 1 108 ? 14.425 -4.547 -2.929 1.00 62.12 108 GLN A O 1
ATOM 878 N N . ASP A 1 109 ? 16.016 -3.330 -3.960 1.00 69.81 109 ASP A N 1
ATOM 879 C CA . ASP A 1 109 ? 16.982 -3.360 -2.854 1.00 69.81 109 ASP A CA 1
ATOM 880 C C . ASP A 1 109 ? 16.686 -2.309 -1.768 1.00 69.81 109 ASP A C 1
ATOM 882 O O . ASP A 1 109 ? 17.092 -2.488 -0.617 1.00 69.81 109 ASP A O 1
ATOM 886 N N . ASP A 1 110 ? 15.967 -1.232 -2.110 1.00 80.50 110 ASP A N 1
ATOM 887 C CA . ASP A 1 110 ? 15.549 -0.193 -1.166 1.00 80.50 110 ASP A CA 1
ATOM 888 C C . ASP A 1 110 ? 14.015 -0.040 -1.155 1.00 80.50 110 ASP A C 1
ATOM 890 O O . ASP A 1 110 ? 13.429 0.491 -2.105 1.00 80.50 110 ASP A O 1
ATOM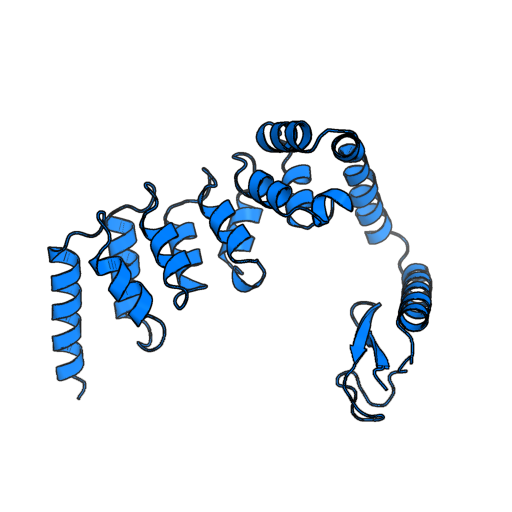 894 N N . PRO A 1 111 ? 13.332 -0.456 -0.072 1.00 84.62 111 PRO A N 1
ATOM 895 C CA . PRO A 1 111 ? 11.880 -0.367 0.012 1.00 84.62 111 PRO A CA 1
ATOM 896 C C . PRO A 1 111 ? 11.362 1.080 0.040 1.00 84.62 111 PRO A C 1
ATOM 898 O O . PRO A 1 111 ? 10.164 1.292 -0.160 1.00 84.62 111 PRO A O 1
ATOM 901 N N . GLN A 1 112 ? 12.228 2.085 0.229 1.00 88.25 112 GLN A N 1
ATOM 902 C CA . GLN A 1 112 ? 11.835 3.492 0.202 1.00 88.25 112 GLN A CA 1
ATOM 903 C C . GLN A 1 112 ? 11.124 3.860 -1.104 1.00 88.25 112 GLN A C 1
ATOM 905 O O . GLN A 1 112 ? 10.125 4.572 -1.068 1.00 88.25 112 GLN A O 1
ATOM 910 N N . PHE A 1 113 ? 11.565 3.345 -2.253 1.00 89.00 113 PHE A N 1
ATOM 911 C CA . PHE A 1 113 ? 10.922 3.643 -3.538 1.00 89.00 113 PHE A CA 1
ATOM 912 C C . PHE A 1 113 ? 9.477 3.145 -3.601 1.00 89.00 113 PHE A C 1
ATOM 914 O O . PHE A 1 113 ? 8.599 3.841 -4.115 1.00 89.00 113 PHE A O 1
ATOM 921 N N . VAL A 1 114 ? 9.219 1.969 -3.023 1.00 90.06 114 VAL A N 1
ATOM 922 C CA . VAL A 1 114 ? 7.869 1.417 -2.886 1.00 90.06 114 VAL A CA 1
ATOM 923 C C . VAL A 1 114 ? 7.030 2.302 -1.969 1.00 90.06 114 VAL A C 1
ATOM 925 O O . VAL A 1 114 ? 5.893 2.617 -2.309 1.00 90.06 114 VAL A O 1
ATOM 928 N N . TYR A 1 115 ? 7.583 2.769 -0.847 1.00 92.94 115 TYR A N 1
ATOM 929 C CA . TYR A 1 115 ? 6.863 3.648 0.079 1.00 92.94 115 TYR A CA 1
ATOM 930 C C . TYR A 1 115 ? 6.488 4.986 -0.560 1.00 92.94 115 TYR A C 1
ATOM 932 O O . TYR A 1 115 ? 5.369 5.463 -0.380 1.00 92.94 115 TYR A O 1
ATOM 940 N N . GLU A 1 116 ? 7.377 5.572 -1.359 1.00 94.12 116 GLU A N 1
ATOM 941 C CA . GLU A 1 116 ? 7.080 6.808 -2.088 1.00 94.12 116 GLU A CA 1
ATOM 942 C C . GLU A 1 116 ? 6.022 6.598 -3.177 1.00 94.12 116 GLU A C 1
ATOM 944 O O . GLU A 1 116 ? 5.143 7.443 -3.353 1.00 94.12 116 GLU A O 1
ATOM 949 N N . ALA A 1 117 ? 6.042 5.452 -3.865 1.00 93.38 117 ALA A N 1
ATOM 950 C CA . ALA A 1 117 ? 4.995 5.102 -4.821 1.00 93.38 117 ALA A CA 1
ATOM 951 C C . ALA A 1 117 ? 3.635 4.902 -4.129 1.00 93.38 117 ALA A C 1
ATOM 953 O O . ALA A 1 117 ? 2.610 5.362 -4.633 1.00 93.38 117 ALA A O 1
ATOM 954 N N . LEU A 1 118 ? 3.629 4.280 -2.946 1.00 94.56 118 LEU A N 1
ATOM 955 C CA . LEU A 1 118 ? 2.429 4.071 -2.135 1.00 94.56 118 LEU A CA 1
ATOM 956 C C . LEU A 1 118 ? 1.837 5.369 -1.595 1.00 94.56 118 LEU A C 1
ATOM 958 O O . LEU A 1 118 ? 0.624 5.447 -1.456 1.00 94.56 118 LEU A O 1
ATOM 962 N N . ARG A 1 119 ? 2.655 6.392 -1.337 1.00 95.44 119 ARG A N 1
ATOM 963 C CA . ARG A 1 119 ? 2.215 7.719 -0.872 1.00 95.44 119 ARG A CA 1
ATOM 964 C C . ARG A 1 119 ? 1.739 8.642 -1.992 1.00 95.44 119 ARG A C 1
ATOM 966 O O . ARG A 1 119 ? 1.160 9.694 -1.720 1.00 95.44 119 ARG A O 1
ATOM 973 N N . ASN A 1 120 ? 1.992 8.287 -3.249 1.00 96.69 120 ASN A N 1
ATOM 974 C CA . ASN A 1 120 ? 1.707 9.162 -4.378 1.00 96.69 120 ASN A CA 1
ATOM 975 C C . ASN A 1 120 ? 0.186 9.332 -4.603 1.00 96.69 120 ASN A C 1
ATOM 977 O O . ASN A 1 120 ? -0.565 8.362 -4.714 1.00 96.69 120 ASN A O 1
ATOM 981 N N . GLN A 1 121 ? -0.261 10.586 -4.735 1.00 95.31 121 GLN A N 1
ATOM 982 C CA . GLN A 1 121 ? -1.669 10.972 -4.936 1.00 95.31 121 GLN A CA 1
ATOM 983 C C . GLN A 1 121 ? -2.299 10.515 -6.262 1.00 95.31 121 GLN A C 1
ATOM 985 O O . GLN A 1 121 ? -3.495 10.691 -6.465 1.00 95.31 121 GLN A O 1
ATOM 990 N N . TYR A 1 122 ? -1.509 10.009 -7.202 1.00 96.12 122 TYR A N 1
ATOM 991 C CA . TYR A 1 122 ? -1.984 9.475 -8.474 1.00 96.12 122 TYR A CA 1
ATOM 992 C C . TYR A 1 122 ? -2.052 7.948 -8.466 1.00 96.12 122 TYR A C 1
ATOM 994 O O . TYR A 1 122 ? -2.436 7.358 -9.473 1.00 96.12 122 TYR A O 1
ATOM 1002 N N . LEU A 1 123 ? -1.714 7.290 -7.349 1.00 94.75 123 LEU A N 1
ATOM 1003 C CA . LEU A 1 123 ? -1.915 5.854 -7.212 1.00 94.75 123 LEU A CA 1
ATOM 1004 C C . LEU A 1 123 ? -3.393 5.511 -7.436 1.00 94.75 123 LEU A C 1
ATOM 1006 O O . LEU A 1 123 ? -4.279 6.162 -6.881 1.00 94.75 123 LEU A O 1
ATOM 1010 N N . SER A 1 124 ? -3.657 4.498 -8.265 1.00 93.38 124 SER A N 1
ATOM 1011 C CA . SER A 1 124 ? -5.033 4.166 -8.636 1.00 93.38 124 SER A CA 1
ATOM 1012 C C . SER A 1 124 ? -5.849 3.644 -7.457 1.00 93.38 124 SER A C 1
ATOM 1014 O O . SER A 1 124 ? -5.379 2.808 -6.682 1.00 93.38 124 SER A O 1
ATOM 1016 N N . ASP A 1 125 ? -7.122 4.040 -7.407 1.00 89.81 125 ASP A N 1
ATOM 1017 C CA . ASP A 1 125 ? -8.083 3.534 -6.423 1.00 89.81 125 ASP A CA 1
ATOM 1018 C C . ASP A 1 125 ? -8.142 2.004 -6.435 1.00 89.81 125 ASP A C 1
ATOM 1020 O O . ASP A 1 125 ? -8.146 1.377 -5.384 1.00 89.81 125 ASP A O 1
ATOM 1024 N N . ASN A 1 126 ? -8.105 1.378 -7.617 1.00 89.38 126 ASN A N 1
ATOM 1025 C CA . ASN A 1 126 ? -8.087 -0.082 -7.733 1.00 89.38 126 ASN A CA 1
ATOM 1026 C C . ASN A 1 126 ? -6.877 -0.701 -7.023 1.00 89.38 126 ASN A C 1
ATOM 1028 O O . ASN A 1 126 ? -7.019 -1.721 -6.351 1.00 89.38 126 ASN A O 1
ATOM 1032 N N . LYS A 1 127 ? -5.689 -0.096 -7.149 1.00 91.00 127 LYS A N 1
ATOM 1033 C CA . LYS A 1 127 ? -4.487 -0.585 -6.471 1.00 91.00 127 LYS A CA 1
ATOM 1034 C C . LYS A 1 127 ? -4.623 -0.450 -4.957 1.00 91.00 127 LYS A C 1
ATOM 1036 O O . LYS A 1 127 ? -4.364 -1.419 -4.250 1.00 91.00 127 LYS A O 1
ATOM 1041 N N . ILE A 1 128 ? -5.097 0.703 -4.486 1.00 92.00 128 ILE A N 1
ATOM 1042 C CA . ILE A 1 128 ? -5.365 0.961 -3.066 1.00 92.00 128 ILE A CA 1
ATOM 1043 C C . ILE A 1 128 ? -6.361 -0.070 -2.517 1.00 92.00 128 ILE A C 1
ATOM 1045 O O . ILE A 1 128 ? -6.082 -0.734 -1.522 1.00 92.00 128 ILE A O 1
ATOM 1049 N N . GLN A 1 129 ? -7.493 -0.266 -3.196 1.00 89.44 129 GLN A N 1
ATOM 1050 C CA . GLN A 1 129 ? -8.534 -1.206 -2.778 1.00 89.44 129 GLN A CA 1
ATOM 1051 C C . GLN A 1 129 ? -8.033 -2.652 -2.754 1.00 89.44 129 GLN A C 1
ATOM 1053 O O . GLN A 1 129 ? -8.343 -3.379 -1.815 1.00 89.44 129 GLN A O 1
ATOM 1058 N N . ASN A 1 130 ? -7.214 -3.068 -3.723 1.00 88.44 130 ASN A N 1
ATOM 1059 C CA . ASN A 1 130 ? -6.611 -4.403 -3.716 1.00 88.44 130 ASN A CA 1
ATOM 1060 C C . ASN A 1 130 ? -5.717 -4.619 -2.485 1.00 88.44 130 ASN A C 1
ATOM 1062 O O . ASN A 1 130 ? -5.790 -5.674 -1.857 1.00 88.44 130 ASN A O 1
ATOM 1066 N N . MET A 1 131 ? -4.910 -3.618 -2.113 1.00 90.31 131 MET A N 1
ATOM 1067 C CA 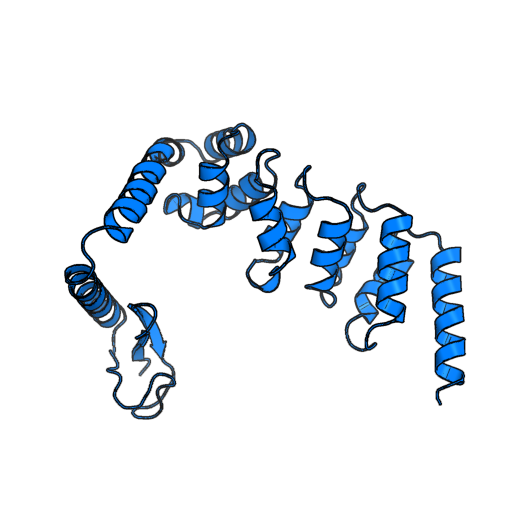. MET A 1 131 ? -4.065 -3.692 -0.915 1.00 90.31 131 MET A CA 1
ATOM 1068 C C . MET A 1 131 ? -4.889 -3.738 0.369 1.00 90.31 131 MET A C 1
ATOM 1070 O O . MET A 1 131 ? -4.553 -4.465 1.295 1.00 90.31 131 MET A O 1
ATOM 1074 N N . VAL A 1 132 ? -5.990 -2.993 0.409 1.00 89.06 132 VAL A N 1
ATOM 1075 C CA . VAL A 1 132 ? -6.907 -2.949 1.551 1.00 89.06 132 VAL A CA 1
ATOM 1076 C C . VAL A 1 132 ? -7.694 -4.254 1.710 1.00 89.06 132 VAL A C 1
ATOM 1078 O O . VAL A 1 132 ? -7.953 -4.676 2.833 1.00 89.06 132 VAL A O 1
ATOM 1081 N N . GLN A 1 133 ? -8.070 -4.902 0.605 1.00 85.75 133 GLN A N 1
ATOM 1082 C CA . GLN A 1 133 ? -8.841 -6.152 0.606 1.00 85.75 133 GLN A CA 1
ATOM 1083 C C . GLN A 1 133 ? -7.994 -7.396 0.894 1.00 85.75 133 GLN A C 1
ATOM 1085 O O . GLN A 1 133 ? -8.539 -8.392 1.366 1.00 85.75 133 GLN A O 1
ATOM 1090 N N . ALA A 1 134 ? -6.693 -7.347 0.602 1.00 83.31 134 ALA A N 1
ATOM 1091 C CA . ALA A 1 134 ? -5.753 -8.439 0.846 1.00 83.31 134 ALA A CA 1
ATOM 1092 C C . ALA A 1 134 ? -4.476 -7.931 1.540 1.00 83.31 134 ALA A C 1
ATOM 1094 O O . ALA A 1 134 ? -3.370 -8.070 1.001 1.00 83.31 134 ALA A O 1
ATOM 1095 N N . PRO A 1 135 ? -4.599 -7.298 2.721 1.00 81.00 135 PRO A N 1
ATOM 1096 C CA . PRO A 1 135 ? -3.485 -6.611 3.354 1.00 81.00 135 PRO A CA 1
ATOM 1097 C C . PRO A 1 135 ? -2.405 -7.607 3.814 1.00 81.00 135 PRO A C 1
ATOM 1099 O O . PRO A 1 135 ? -1.232 -7.253 3.830 1.00 81.00 135 PRO A O 1
ATOM 1102 N N . GLU A 1 136 ? -2.759 -8.879 4.052 1.00 79.75 136 GLU A N 1
ATOM 1103 C CA . GLU A 1 136 ? -1.843 -9.986 4.372 1.00 79.75 136 GLU A CA 1
ATOM 1104 C C . GLU A 1 136 ? -0.785 -10.292 3.303 1.00 79.75 136 GLU A C 1
ATOM 1106 O O . GLU A 1 136 ? 0.188 -10.993 3.589 1.00 79.75 136 GLU A O 1
ATOM 1111 N N . LEU A 1 137 ? -0.972 -9.797 2.076 1.00 80.88 137 LEU A N 1
ATOM 1112 C CA . LEU A 1 137 ? -0.019 -9.963 0.978 1.00 80.88 137 LEU A CA 1
ATOM 1113 C C . LEU A 1 137 ? 1.122 -8.939 1.017 1.00 80.88 137 LEU A C 1
ATOM 1115 O O . LEU A 1 137 ? 2.076 -9.067 0.249 1.00 80.88 137 LEU A O 1
ATOM 1119 N N . TYR A 1 138 ? 1.039 -7.941 1.898 1.00 82.69 138 TYR A N 1
ATOM 1120 C CA . TYR A 1 138 ? 1.959 -6.812 1.952 1.00 82.69 138 TYR A CA 1
ATOM 1121 C C . TYR A 1 138 ? 2.702 -6.752 3.286 1.00 82.69 138 TYR A C 1
ATOM 1123 O O . TYR A 1 138 ? 2.278 -7.296 4.309 1.00 82.69 138 TYR A O 1
ATOM 1131 N N . THR A 1 139 ? 3.860 -6.092 3.278 1.00 83.12 139 THR A N 1
ATOM 1132 C CA . THR A 1 139 ? 4.607 -5.832 4.510 1.00 83.12 139 THR A CA 1
ATOM 1133 C C . THR A 1 139 ? 3.911 -4.749 5.329 1.00 83.12 139 THR A C 1
ATOM 1135 O O . THR A 1 139 ? 3.240 -3.869 4.792 1.00 83.12 139 THR A O 1
ATOM 1138 N N . GLN A 1 140 ? 4.107 -4.778 6.645 1.00 81.31 140 GLN A N 1
ATOM 1139 C CA . GLN A 1 140 ? 3.549 -3.772 7.548 1.00 81.31 140 GLN A CA 1
ATOM 1140 C C . GLN A 1 140 ? 3.997 -2.352 7.184 1.00 81.31 140 GLN A C 1
ATOM 1142 O O . GLN A 1 140 ? 3.168 -1.450 7.128 1.00 81.31 140 GLN A O 1
ATOM 1147 N N . ASP A 1 141 ? 5.279 -2.166 6.877 1.00 82.81 141 ASP A N 1
ATOM 1148 C CA . ASP A 1 141 ? 5.816 -0.863 6.482 1.00 82.81 141 ASP A CA 1
ATOM 1149 C C . ASP A 1 141 ? 5.175 -0.340 5.186 1.00 82.81 141 ASP A C 1
ATOM 1151 O O . ASP A 1 141 ? 4.897 0.852 5.074 1.00 82.81 141 ASP A O 1
ATOM 1155 N N . ALA A 1 142 ? 4.861 -1.225 4.230 1.00 87.06 142 ALA A N 1
ATOM 1156 C CA . ALA A 1 142 ? 4.126 -0.847 3.025 1.00 87.06 142 ALA A CA 1
ATOM 1157 C C . ALA A 1 142 ? 2.691 -0.407 3.355 1.00 87.06 142 ALA A C 1
ATOM 1159 O O . ALA A 1 142 ? 2.209 0.583 2.813 1.00 87.06 142 ALA A O 1
ATOM 1160 N N . LEU A 1 143 ? 2.007 -1.089 4.276 1.00 87.69 143 LEU A N 1
ATOM 1161 C CA . LEU A 1 143 ? 0.663 -0.687 4.704 1.00 87.69 143 LEU A CA 1
ATOM 1162 C C . LEU A 1 143 ? 0.666 0.638 5.482 1.00 87.69 143 LEU A C 1
ATOM 1164 O O . LEU A 1 143 ? -0.274 1.417 5.347 1.00 87.69 143 LEU A O 1
ATOM 1168 N N . ILE A 1 144 ? 1.721 0.919 6.254 1.00 85.19 144 ILE A N 1
ATOM 1169 C CA . ILE A 1 144 ? 1.924 2.224 6.903 1.00 85.19 144 ILE A CA 1
ATOM 1170 C C . ILE A 1 144 ? 2.155 3.304 5.841 1.00 85.19 144 ILE A C 1
ATOM 1172 O O . ILE A 1 144 ? 1.507 4.342 5.875 1.00 85.19 144 ILE A O 1
ATOM 1176 N N . ALA A 1 145 ? 3.010 3.051 4.847 1.00 89.75 145 ALA A N 1
ATOM 1177 C CA . ALA A 1 145 ? 3.222 3.995 3.750 1.00 89.75 145 ALA A CA 1
ATOM 1178 C C . ALA A 1 145 ? 1.942 4.247 2.930 1.00 89.75 145 ALA A C 1
ATOM 1180 O O . ALA A 1 145 ? 1.706 5.368 2.488 1.00 89.75 145 ALA A O 1
ATOM 1181 N N . LEU A 1 146 ? 1.099 3.225 2.748 1.00 91.62 146 LEU A N 1
ATOM 1182 C CA . LEU A 1 146 ? -0.209 3.365 2.107 1.00 91.62 146 LEU A CA 1
ATOM 1183 C C . LEU A 1 146 ? -1.164 4.244 2.928 1.00 91.62 146 LEU A C 1
ATOM 1185 O O . LEU A 1 146 ? -2.004 4.928 2.350 1.00 91.62 146 LEU A O 1
ATOM 1189 N N . GLU A 1 147 ? -1.060 4.246 4.258 1.00 88.06 147 GLU A N 1
ATOM 1190 C CA . GLU A 1 147 ? -1.933 5.053 5.115 1.00 88.06 147 GLU A CA 1
ATOM 1191 C C . GLU A 1 147 ? -1.755 6.567 4.915 1.00 88.06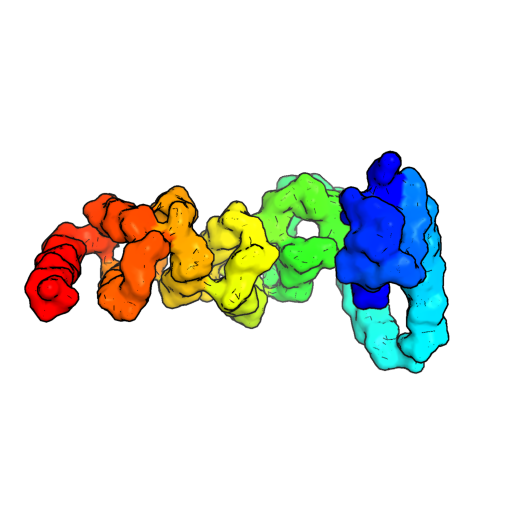 147 GLU A C 1
ATOM 1193 O O . GLU A 1 147 ? -2.745 7.320 4.904 1.00 88.06 147 GLU A O 1
ATOM 1198 N N . ASP A 1 148 ? -0.516 6.969 4.639 1.00 88.69 148 ASP A N 1
ATOM 1199 C CA . ASP A 1 148 ? -0.131 8.327 4.263 1.00 88.69 148 ASP A CA 1
ATOM 1200 C C . ASP A 1 148 ? -0.654 8.728 2.865 1.00 88.69 148 ASP A C 1
ATOM 1202 O O . ASP A 1 148 ? -0.539 9.894 2.473 1.00 88.69 148 ASP A O 1
ATOM 1206 N N . ASN A 1 149 ? -1.228 7.800 2.084 1.00 92.69 149 ASN A N 1
ATOM 1207 C CA . ASN A 1 149 ? -1.764 8.114 0.762 1.00 92.69 149 ASN A CA 1
ATOM 1208 C C . ASN A 1 149 ? -2.998 9.038 0.875 1.00 92.69 149 ASN A C 1
ATOM 1210 O O . ASN A 1 149 ? -3.966 8.707 1.574 1.00 92.69 149 ASN A O 1
ATOM 1214 N N . PRO A 1 150 ? -3.029 10.173 0.151 1.00 89.25 150 PRO A N 1
ATOM 1215 C CA . PRO A 1 150 ? -4.121 11.142 0.249 1.00 89.25 150 PRO A CA 1
ATOM 1216 C C . PRO A 1 150 ? -5.460 10.644 -0.320 1.00 89.25 150 PRO A C 1
ATOM 1218 O O . PRO A 1 150 ? -6.499 11.193 0.045 1.00 89.25 150 PRO A O 1
ATOM 1221 N N . ASN A 1 151 ? -5.457 9.617 -1.175 1.00 89.50 151 ASN A N 1
ATOM 1222 C CA . ASN A 1 151 ? -6.668 9.010 -1.739 1.00 89.50 151 ASN A CA 1
ATOM 1223 C C . ASN A 1 151 ? -7.205 7.855 -0.892 1.00 89.50 151 ASN A C 1
ATOM 1225 O O . ASN A 1 151 ? -8.323 7.398 -1.126 1.00 89.50 151 ASN A O 1
ATOM 1229 N N . LEU A 1 152 ? -6.441 7.370 0.091 1.00 89.25 152 LEU A N 1
ATOM 1230 C CA . LEU A 1 152 ? -6.964 6.387 1.025 1.00 89.25 152 LEU A CA 1
ATOM 1231 C C . LEU A 1 152 ? -8.056 7.068 1.852 1.00 89.25 152 LEU A C 1
ATOM 1233 O O . LEU A 1 152 ? -7.802 8.082 2.505 1.00 89.25 152 LEU A O 1
ATOM 1237 N N . ASP A 1 153 ? -9.276 6.541 1.825 1.00 86.56 153 ASP A N 1
ATOM 1238 C CA . ASP A 1 153 ? -10.380 7.079 2.616 1.00 86.56 153 ASP A CA 1
ATOM 1239 C C . ASP A 1 153 ? -10.371 6.530 4.056 1.00 86.56 153 ASP A C 1
ATOM 1241 O O . ASP A 1 153 ? -9.581 5.656 4.430 1.00 86.56 153 ASP A O 1
ATOM 1245 N N . SER A 1 154 ? -11.210 7.095 4.923 1.00 81.62 154 SER A N 1
ATOM 1246 C CA . SER A 1 154 ? -11.252 6.688 6.329 1.00 81.62 154 SER A CA 1
ATOM 1247 C C . SER A 1 154 ? -11.727 5.245 6.522 1.00 81.62 154 SER A C 1
ATOM 1249 O O . SER A 1 154 ? -11.295 4.610 7.478 1.00 81.62 154 SER A O 1
ATOM 1251 N N . MET A 1 155 ? -12.572 4.713 5.633 1.00 80.44 155 MET A N 1
ATOM 1252 C CA . MET A 1 155 ? -13.073 3.337 5.725 1.00 80.44 155 MET A CA 1
ATOM 1253 C C . MET A 1 155 ? -12.014 2.328 5.302 1.00 80.44 155 MET A C 1
ATOM 1255 O O . MET A 1 155 ? -11.800 1.335 5.988 1.00 80.44 155 MET A O 1
ATOM 1259 N N . ALA A 1 156 ? -11.277 2.619 4.238 1.00 85.75 156 ALA A N 1
ATOM 1260 C CA . ALA A 1 156 ? -10.150 1.819 3.799 1.00 85.75 156 ALA A CA 1
ATOM 1261 C C . ALA A 1 156 ? -9.070 1.716 4.893 1.00 85.75 156 ALA A C 1
ATOM 1263 O O . ALA A 1 156 ? -8.531 0.637 5.133 1.00 85.75 156 ALA A O 1
ATOM 1264 N N . ARG A 1 157 ? -8.823 2.797 5.649 1.00 84.50 157 ARG A N 1
ATOM 1265 C CA . ARG A 1 157 ? -7.963 2.753 6.851 1.00 84.50 157 ARG A CA 1
ATOM 1266 C C . ARG A 1 157 ? -8.503 1.820 7.940 1.00 84.50 157 ARG A C 1
ATOM 1268 O O . ARG A 1 157 ? -7.725 1.121 8.587 1.00 84.50 157 ARG A O 1
ATOM 1275 N N . VAL A 1 158 ? -9.820 1.780 8.148 1.00 77.69 158 VAL A N 1
ATOM 1276 C CA . VAL A 1 158 ? -10.443 0.833 9.090 1.00 77.69 158 VAL A CA 1
ATOM 1277 C C . VAL A 1 158 ? -10.235 -0.608 8.642 1.00 77.69 158 VAL A C 1
ATOM 1279 O O . VAL A 1 158 ? -9.882 -1.452 9.465 1.00 77.69 158 VAL A O 1
ATOM 1282 N N . GLU A 1 159 ? -10.415 -0.899 7.357 1.00 82.44 159 GLU A N 1
ATOM 1283 C CA . GLU A 1 159 ? -10.191 -2.244 6.818 1.00 82.44 159 GLU A CA 1
ATOM 1284 C C . GLU A 1 159 ? -8.733 -2.699 6.997 1.00 82.44 159 GLU A C 1
ATOM 1286 O O . GLU A 1 159 ? -8.494 -3.842 7.389 1.00 82.44 159 GLU A O 1
ATOM 1291 N N . LEU A 1 160 ? -7.753 -1.797 6.850 1.00 83.94 160 LEU A N 1
ATOM 1292 C CA . LEU A 1 160 ? -6.351 -2.105 7.165 1.00 83.94 160 LEU A CA 1
ATOM 1293 C C . LEU A 1 160 ? -6.175 -2.533 8.632 1.00 83.94 160 LEU A C 1
ATOM 1295 O O . LEU A 1 160 ? -5.550 -3.559 8.914 1.00 83.94 160 LEU A O 1
ATOM 1299 N N . VAL A 1 161 ? -6.780 -1.799 9.573 1.00 78.75 161 VAL A N 1
ATOM 1300 C CA . VAL A 1 161 ? -6.787 -2.154 11.007 1.00 78.75 161 VAL A CA 1
ATOM 1301 C C . VAL A 1 161 ? -7.447 -3.516 11.244 1.00 78.75 161 VAL A C 1
ATOM 1303 O O . VAL A 1 161 ? -6.977 -4.287 12.085 1.00 78.75 161 VAL A O 1
ATOM 1306 N N . ARG A 1 162 ? -8.506 -3.846 10.495 1.00 75.31 162 ARG A N 1
ATOM 1307 C CA . ARG A 1 162 ? -9.184 -5.150 10.576 1.00 75.31 162 ARG A CA 1
ATOM 1308 C C . ARG A 1 162 ? -8.337 -6.305 10.055 1.00 75.31 162 ARG A C 1
ATOM 1310 O O . ARG A 1 162 ? -8.451 -7.406 10.595 1.00 75.31 162 ARG A O 1
ATOM 1317 N N . GLY A 1 163 ? -7.470 -6.066 9.074 1.00 75.25 163 GLY A N 1
ATOM 1318 C CA . GLY A 1 163 ? -6.499 -7.056 8.604 1.00 75.25 163 GLY A CA 1
ATOM 1319 C C . GLY A 1 163 ? -5.464 -7.436 9.670 1.00 75.25 163 GLY A C 1
ATOM 1320 O O . GLY A 1 163 ? -5.070 -8.600 9.765 1.00 75.25 163 GLY A O 1
ATOM 1321 N N . TYR A 1 164 ? -5.078 -6.484 10.531 1.00 73.06 164 TYR A N 1
ATOM 1322 C CA . TYR A 1 164 ? -3.971 -6.633 11.490 1.00 73.06 164 TYR A CA 1
ATOM 1323 C C . TYR A 1 164 ? -4.321 -6.237 12.940 1.00 73.06 164 TYR A C 1
ATOM 1325 O O . TYR A 1 164 ? -3.600 -5.467 13.578 1.00 73.06 164 TYR A O 1
ATOM 1333 N N . PRO A 1 165 ? -5.368 -6.815 13.554 1.00 70.00 165 PRO A N 1
ATOM 1334 C CA . PRO A 1 165 ? -5.875 -6.358 14.852 1.00 70.00 165 PRO A CA 1
ATOM 1335 C C . PRO A 1 165 ? -4.952 -6.696 16.037 1.00 70.00 165 PRO A C 1
ATOM 1337 O O . PRO A 1 165 ? -5.144 -6.207 17.151 1.00 70.00 165 PRO A O 1
ATOM 1340 N N . GLN A 1 166 ? -3.957 -7.559 15.817 1.00 70.56 166 GLN A N 1
ATOM 1341 C CA . GLN A 1 166 ? -3.013 -7.996 16.846 1.00 70.56 166 GLN A CA 1
ATOM 1342 C C . GLN A 1 166 ? -1.802 -7.069 16.979 1.00 70.56 166 GLN A C 1
ATOM 1344 O O . GLN A 1 166 ? -1.139 -7.089 18.017 1.00 70.56 166 GLN A O 1
ATOM 1349 N N . ASP A 1 167 ? -1.509 -6.268 15.955 1.00 73.25 167 ASP A N 1
ATOM 1350 C CA . ASP A 1 167 ? -0.363 -5.371 15.974 1.00 73.25 167 ASP A CA 1
ATOM 1351 C C . ASP A 1 167 ? -0.747 -4.036 16.611 1.00 73.25 167 ASP A C 1
ATOM 1353 O O . ASP A 1 167 ? -1.365 -3.167 15.999 1.00 73.25 167 ASP A O 1
ATOM 1357 N N . THR A 1 168 ? -0.372 -3.857 17.876 1.00 72.31 168 THR A N 1
ATOM 1358 C CA . THR A 1 168 ? -0.712 -2.637 18.612 1.00 72.31 168 THR A CA 1
ATOM 1359 C C . THR A 1 168 ? -0.100 -1.376 18.036 1.00 72.31 168 THR A C 1
ATOM 1361 O O . THR A 1 168 ? -0.682 -0.317 18.241 1.00 72.31 168 THR A O 1
ATOM 1364 N N . MET A 1 169 ? 1.088 -1.473 17.432 1.00 72.06 169 MET A N 1
ATOM 1365 C CA . MET A 1 169 ? 1.804 -0.303 16.930 1.00 72.06 169 MET A CA 1
ATOM 1366 C C . MET A 1 169 ? 1.177 0.155 15.625 1.00 72.06 169 MET A C 1
ATOM 1368 O O . MET A 1 169 ? 0.843 1.325 15.499 1.00 72.06 169 MET A O 1
ATOM 1372 N N . PHE A 1 170 ? 0.915 -0.785 14.715 1.00 76.56 170 PHE A N 1
ATOM 1373 C CA . PHE A 1 170 ? 0.188 -0.512 13.482 1.00 76.56 170 PHE A CA 1
ATOM 1374 C C . PHE A 1 170 ? -1.181 0.100 13.775 1.00 76.56 170 PHE A C 1
ATOM 1376 O O . PHE A 1 170 ? -1.513 1.169 13.281 1.00 76.56 170 PHE A O 1
ATOM 1383 N N . VAL A 1 171 ? -1.955 -0.529 14.660 1.00 75.88 171 VAL A N 1
ATOM 1384 C CA . VAL A 1 171 ? -3.286 -0.038 15.022 1.00 75.88 171 VAL A CA 1
ATOM 1385 C C . VAL A 1 171 ? -3.228 1.357 15.652 1.00 75.88 171 VAL A C 1
ATOM 1387 O O . VAL A 1 171 ? -4.088 2.187 15.377 1.00 75.88 171 VAL A O 1
ATOM 1390 N N . GLU A 1 172 ? -2.237 1.633 16.500 1.00 76.88 172 GLU A N 1
ATOM 1391 C CA . GLU A 1 172 ? -2.058 2.956 17.102 1.00 76.88 172 GLU A CA 1
ATOM 1392 C C . GLU A 1 172 ? -1.719 4.026 16.061 1.00 76.88 172 GLU A C 1
ATOM 1394 O O . GLU A 1 172 ? -2.293 5.113 16.129 1.00 76.88 172 GLU A O 1
ATOM 1399 N N . GLU A 1 173 ? -0.851 3.711 15.099 1.00 77.12 173 GLU A N 1
ATOM 1400 C CA . GLU A 1 173 ? -0.477 4.615 14.009 1.00 77.12 173 GLU A CA 1
ATOM 1401 C C . GLU A 1 173 ? -1.714 5.004 13.190 1.00 77.12 173 GLU A C 1
ATOM 1403 O O . GLU A 1 173 ? -2.095 6.177 13.169 1.00 77.12 173 GLU A O 1
ATOM 1408 N N . ILE A 1 174 ? -2.438 4.006 12.661 1.00 76.81 174 ILE A N 1
ATOM 1409 C CA . ILE A 1 174 ? -3.623 4.238 11.824 1.00 76.81 174 ILE A CA 1
ATOM 1410 C C . ILE A 1 174 ? -4.696 5.025 12.588 1.00 76.81 174 ILE A C 1
ATOM 1412 O O . ILE A 1 174 ? -5.290 5.965 12.063 1.00 76.81 174 ILE A O 1
ATOM 1416 N N . LEU A 1 175 ? -4.966 4.676 13.852 1.00 77.31 175 LEU A N 1
ATOM 1417 C CA . LEU A 1 175 ? -5.999 5.356 14.641 1.00 77.31 175 LEU A CA 1
ATOM 1418 C C . LEU A 1 175 ? -5.636 6.812 14.974 1.00 77.31 175 LEU A C 1
ATOM 1420 O O . LEU A 1 175 ? -6.530 7.622 15.233 1.00 77.31 175 LEU A O 1
ATOM 1424 N N . ASN A 1 176 ? -4.348 7.154 15.029 1.00 77.00 176 ASN A N 1
ATOM 1425 C CA . ASN A 1 176 ? -3.888 8.515 15.303 1.00 77.00 176 ASN A CA 1
ATOM 1426 C C . ASN A 1 176 ? -3.873 9.412 14.058 1.00 77.00 176 ASN A C 1
ATOM 1428 O O . ASN A 1 176 ? -3.665 10.626 14.201 1.00 77.00 176 ASN A O 1
ATOM 1432 N N . ASN A 1 177 ? -4.147 8.852 12.878 1.00 79.31 177 ASN A N 1
ATOM 1433 C CA . ASN A 1 177 ? -4.233 9.602 11.637 1.00 79.31 177 ASN A CA 1
ATOM 1434 C C . ASN A 1 177 ? -5.273 10.736 11.725 1.00 79.31 177 ASN A C 1
ATOM 1436 O O . ASN A 1 177 ? -6.399 10.513 12.189 1.00 79.31 177 ASN A O 1
ATOM 1440 N N . PRO A 1 178 ? -4.960 11.951 11.237 1.00 75.88 178 PRO A N 1
ATOM 1441 C CA . PRO A 1 178 ? -5.914 13.060 11.196 1.00 75.88 178 PRO A CA 1
ATOM 1442 C C . PRO A 1 178 ? -7.195 12.772 10.394 1.00 75.88 178 PRO A C 1
ATOM 1444 O O . PRO A 1 178 ? -8.226 13.387 10.661 1.00 75.88 178 PRO A O 1
ATOM 1447 N N . GLY A 1 179 ? -7.139 11.851 9.429 1.00 75.56 179 GLY A N 1
ATOM 1448 C CA . GLY A 1 179 ? -8.270 11.397 8.620 1.00 75.56 179 GLY A CA 1
ATOM 1449 C C . GLY A 1 179 ? -9.203 10.406 9.326 1.00 75.56 179 GLY A C 1
ATOM 1450 O O . GLY A 1 179 ? -10.293 10.137 8.818 1.00 75.56 179 GLY A O 1
ATOM 1451 N N . ILE A 1 180 ? -8.832 9.878 10.500 1.00 78.50 180 ILE A N 1
ATOM 1452 C CA . ILE A 1 180 ? -9.714 9.040 11.321 1.00 78.50 180 ILE A CA 1
ATOM 1453 C C . ILE A 1 180 ? -10.574 9.932 12.216 1.00 78.50 180 ILE A C 1
ATOM 1455 O O . ILE A 1 180 ? -10.139 10.467 13.240 1.00 78.50 180 ILE A O 1
ATOM 1459 N N . THR A 1 181 ? -11.831 10.097 11.807 1.00 81.31 181 THR A N 1
ATOM 1460 C CA . THR A 1 181 ? -12.816 10.901 12.531 1.00 81.31 181 THR A CA 1
ATOM 1461 C C . THR A 1 181 ? -13.449 10.115 13.680 1.00 81.31 181 THR A C 1
ATOM 1463 O O . THR A 1 181 ? -13.362 8.889 13.776 1.00 81.31 181 THR A O 1
ATOM 1466 N N . LYS A 1 182 ? -14.155 10.833 14.556 1.00 76.62 182 LYS A N 1
ATOM 1467 C CA . LYS A 1 182 ? -14.941 10.229 15.637 1.00 76.62 182 LYS A CA 1
ATOM 1468 C C . LYS A 1 182 ? -15.963 9.204 15.121 1.00 76.62 182 LYS A C 1
ATOM 1470 O O . LYS A 1 182 ? -16.160 8.184 15.775 1.00 76.62 182 LYS A O 1
ATOM 1475 N N . ASP A 1 183 ? -16.607 9.474 13.988 1.00 78.94 183 ASP A N 1
ATOM 1476 C CA . ASP A 1 183 ? -17.654 8.603 13.439 1.00 78.94 183 ASP A CA 1
ATOM 1477 C C . ASP A 1 183 ? -17.068 7.272 12.951 1.00 78.94 183 ASP A C 1
ATOM 1479 O O . ASP A 1 183 ? -17.627 6.212 13.211 1.00 78.94 183 ASP A O 1
ATOM 1483 N N . VAL A 1 184 ? -15.870 7.319 12.373 1.00 77.69 184 VAL A N 1
ATOM 1484 C CA . VAL A 1 184 ? -15.117 6.136 11.937 1.00 77.69 184 VAL A CA 1
ATOM 1485 C C . VAL A 1 184 ? -14.689 5.289 13.142 1.00 77.69 184 VAL A C 1
ATOM 1487 O O . VAL A 1 184 ? -14.820 4.067 13.144 1.00 77.69 184 VAL A O 1
ATOM 1490 N N . ILE A 1 185 ? -14.245 5.932 14.228 1.00 76.25 185 ILE A N 1
ATOM 1491 C CA . ILE A 1 185 ? -13.936 5.246 15.494 1.00 76.25 185 ILE A CA 1
ATOM 1492 C C . ILE A 1 185 ? -15.182 4.567 16.084 1.00 76.25 185 ILE A C 1
ATOM 1494 O O . ILE A 1 185 ? -15.093 3.461 16.621 1.00 76.25 185 ILE A O 1
ATOM 1498 N N . LEU A 1 186 ? -16.342 5.222 16.007 1.00 74.56 186 LEU A N 1
ATOM 1499 C CA . LEU A 1 186 ? -17.612 4.654 16.459 1.00 74.56 186 LEU A CA 1
ATOM 1500 C C . LEU A 1 186 ? -17.999 3.410 15.654 1.00 74.56 186 LEU A C 1
ATOM 1502 O O . LEU A 1 186 ? -18.475 2.443 16.246 1.00 74.56 186 LEU A O 1
ATOM 1506 N N . GLU A 1 187 ? -17.757 3.416 14.346 1.00 76.31 187 GLU A N 1
ATOM 1507 C CA . GLU A 1 187 ? -17.993 2.269 13.469 1.00 76.31 187 GLU A CA 1
ATOM 1508 C C . GLU A 1 187 ? -17.078 1.091 13.822 1.00 76.31 187 GLU A C 1
ATOM 1510 O O . GLU A 1 187 ? -17.573 -0.009 14.070 1.00 76.31 187 GLU A O 1
ATOM 1515 N N . ILE A 1 188 ? -15.776 1.341 14.028 1.00 74.88 188 ILE A N 1
ATOM 1516 C CA . ILE A 1 188 ? -14.839 0.327 14.545 1.00 74.88 188 ILE A CA 1
ATOM 1517 C C . ILE A 1 188 ? -15.370 -0.279 15.853 1.00 74.88 188 ILE A C 1
ATOM 1519 O O . ILE A 1 188 ? -15.421 -1.498 16.012 1.00 74.88 188 ILE A O 1
ATOM 1523 N N . LEU A 1 189 ? -15.788 0.555 16.811 1.00 72.56 189 LEU A N 1
ATOM 1524 C CA . LEU A 1 189 ? -16.328 0.089 18.092 1.00 72.56 189 LEU A CA 1
ATOM 1525 C C . LEU A 1 189 ? -17.625 -0.722 17.918 1.00 72.56 189 LEU A C 1
ATOM 1527 O O . LEU A 1 189 ? -17.824 -1.721 18.621 1.00 72.56 189 LEU A O 1
ATOM 1531 N N . ALA A 1 190 ? -18.507 -0.324 17.000 1.00 72.12 190 ALA A N 1
ATOM 1532 C CA . ALA A 1 190 ? -19.740 -1.043 16.697 1.00 72.12 190 ALA A CA 1
ATOM 1533 C C . ALA A 1 190 ? -19.455 -2.433 16.109 1.00 72.12 190 ALA A C 1
ATOM 1535 O O . ALA A 1 190 ? -20.036 -3.416 16.569 1.00 72.12 190 ALA A O 1
ATOM 1536 N N . ASP A 1 191 ? -18.501 -2.550 15.191 1.00 68.69 191 ASP A N 1
ATOM 1537 C CA . ASP A 1 191 ? -18.128 -3.838 14.600 1.00 68.69 191 ASP A CA 1
ATOM 1538 C C . ASP A 1 191 ? -17.425 -4.748 15.598 1.00 68.69 191 ASP A C 1
ATOM 1540 O O . ASP A 1 191 ? -17.767 -5.927 15.731 1.00 68.69 191 ASP A O 1
ATOM 1544 N N . LEU A 1 192 ? -16.541 -4.180 16.424 1.00 66.56 192 LEU A N 1
ATOM 1545 C CA . LEU A 1 192 ? -15.952 -4.891 17.554 1.00 66.56 192 LEU A CA 1
ATOM 1546 C C . LEU A 1 192 ? -17.033 -5.506 18.450 1.00 66.56 192 LEU A C 1
ATOM 1548 O O . LEU A 1 192 ? -16.839 -6.607 18.972 1.00 66.56 192 LEU A O 1
ATOM 1552 N N . LYS A 1 193 ? -18.170 -4.819 18.655 1.00 65.25 193 LYS A N 1
ATOM 1553 C CA . LYS A 1 193 ? -19.305 -5.312 19.460 1.00 65.25 193 LYS A CA 1
ATOM 1554 C C . LYS A 1 193 ? -19.866 -6.627 18.900 1.00 65.25 193 LYS A C 1
ATOM 1556 O O . LYS A 1 193 ? -20.252 -7.474 19.711 1.00 65.25 193 LYS A O 1
ATOM 1561 N N . ASN A 1 194 ? -19.834 -6.799 17.577 1.00 65.00 194 ASN A N 1
ATOM 1562 C CA . ASN A 1 194 ? -20.434 -7.907 16.830 1.00 65.00 194 ASN A CA 1
ATOM 1563 C C . ASN A 1 194 ? -19.471 -9.084 16.560 1.00 65.00 194 ASN A C 1
ATOM 1565 O O . ASN A 1 194 ? -19.939 -10.205 16.365 1.00 65.00 194 ASN A O 1
ATOM 1569 N N . GLU A 1 195 ? -18.148 -8.885 16.607 1.00 61.00 195 GLU A N 1
ATOM 1570 C CA . GLU A 1 195 ? -17.161 -9.942 16.324 1.00 61.00 195 GLU A CA 1
ATOM 1571 C C . GLU A 1 195 ? -16.639 -10.726 17.549 1.00 61.00 195 GLU A C 1
ATOM 1573 O O . GLU A 1 195 ? -16.651 -10.274 18.703 1.00 61.00 195 GLU A O 1
ATOM 1578 N N . ASN A 1 196 ? -16.147 -11.950 17.293 1.00 54.31 196 ASN A N 1
ATOM 1579 C CA . ASN A 1 196 ? -15.677 -12.892 18.312 1.00 54.31 196 ASN A CA 1
ATOM 1580 C C . ASN A 1 196 ? -14.373 -12.407 18.993 1.00 54.31 196 ASN A C 1
ATOM 1582 O O . ASN A 1 196 ? -13.281 -12.421 18.424 1.00 54.31 196 ASN A O 1
ATOM 1586 N N . LYS A 1 197 ? -14.542 -12.002 20.257 1.00 51.75 197 LYS A N 1
ATOM 1587 C CA . LYS A 1 197 ? -13.675 -11.312 21.239 1.00 51.75 197 LYS A CA 1
ATOM 1588 C C . LYS A 1 197 ? -12.172 -11.641 21.335 1.00 51.75 197 LYS A C 1
ATOM 1590 O O . LYS A 1 197 ? -11.466 -10.901 22.014 1.00 51.75 197 LYS A O 1
ATOM 1595 N N . ALA A 1 198 ? -11.648 -12.700 20.724 1.00 53.31 198 ALA A N 1
ATOM 1596 C CA . ALA A 1 198 ? -10.263 -13.130 20.963 1.00 53.31 198 ALA A CA 1
ATOM 1597 C C . ALA A 1 198 ? -9.198 -12.304 20.211 1.00 53.31 198 ALA A C 1
ATOM 1599 O O . ALA A 1 198 ? -8.026 -12.354 20.576 1.00 53.31 198 ALA A O 1
ATOM 1600 N N . LYS A 1 199 ? -9.583 -11.548 19.172 1.00 54.97 199 LYS A N 1
ATOM 1601 C CA . LYS A 1 199 ? -8.629 -10.883 18.265 1.00 54.97 199 LYS A CA 1
ATOM 1602 C C . LYS A 1 199 ? -8.324 -9.411 18.558 1.00 54.97 199 LYS A C 1
ATOM 1604 O O . LYS A 1 199 ? -7.439 -8.847 17.937 1.00 54.97 199 LYS A O 1
ATOM 1609 N N . TRP A 1 200 ? -9.042 -8.803 19.497 1.00 63.69 200 TRP A N 1
ATOM 1610 C CA . TRP A 1 200 ? -9.165 -7.347 19.598 1.00 63.69 200 TRP A CA 1
ATOM 1611 C C . TRP A 1 200 ? -8.772 -6.658 20.926 1.00 63.69 200 TRP A C 1
ATOM 1613 O O . TRP A 1 200 ? -8.869 -5.428 20.977 1.00 63.69 200 TRP A O 1
ATOM 1623 N N . PRO A 1 201 ? -8.319 -7.338 22.008 1.00 65.31 201 PRO A N 1
ATOM 1624 C CA . PRO A 1 201 ? -7.835 -6.640 23.208 1.00 65.31 201 PRO A CA 1
ATOM 1625 C C . PRO A 1 201 ? -6.809 -5.518 22.950 1.00 65.31 201 PRO A C 1
ATOM 1627 O O . PRO A 1 201 ? -6.924 -4.472 23.597 1.00 65.31 201 PRO A O 1
ATOM 1630 N N . PRO A 1 202 ? -5.850 -5.671 22.012 1.00 67.06 202 PRO A N 1
ATOM 1631 C CA . PRO A 1 202 ? -4.857 -4.633 21.777 1.00 67.06 202 PRO A CA 1
ATOM 1632 C C . PRO A 1 202 ? -5.460 -3.364 21.148 1.00 67.06 202 PRO A C 1
ATOM 1634 O O . PRO A 1 202 ? -5.144 -2.256 21.580 1.00 67.06 202 PRO A O 1
ATOM 1637 N N . VAL A 1 203 ? -6.420 -3.514 20.229 1.00 69.12 203 VAL A N 1
ATOM 1638 C CA . VAL A 1 203 ? -7.144 -2.398 19.587 1.00 69.12 203 VAL A CA 1
ATOM 1639 C C . VAL A 1 203 ? -7.985 -1.611 20.589 1.00 69.12 203 VAL A C 1
ATOM 1641 O O . VAL A 1 203 ? -7.926 -0.384 20.634 1.00 69.12 203 VAL A O 1
ATOM 1644 N N . VAL A 1 204 ? -8.721 -2.309 21.457 1.00 70.12 204 VAL A N 1
ATOM 1645 C CA . VAL A 1 204 ? -9.548 -1.684 22.503 1.00 70.12 204 VAL A CA 1
ATOM 1646 C C . VAL A 1 204 ? -8.686 -0.878 23.478 1.00 70.12 204 VAL A C 1
ATOM 1648 O O . VAL A 1 204 ? -9.050 0.238 23.850 1.00 70.12 204 VAL A O 1
ATOM 1651 N N . SER A 1 205 ? -7.521 -1.409 23.866 1.00 70.62 205 SER A N 1
ATOM 1652 C CA . SER A 1 205 ? -6.583 -0.689 24.733 1.00 70.62 205 SER A CA 1
ATOM 1653 C C . SER A 1 205 ? -6.096 0.610 24.087 1.00 70.62 205 SER A C 1
ATOM 1655 O O . SER A 1 205 ? -6.014 1.630 24.770 1.00 70.62 205 SER A O 1
ATOM 1657 N N . ARG A 1 206 ? -5.808 0.603 22.780 1.00 76.31 206 ARG A N 1
ATOM 1658 C CA . ARG A 1 206 ? -5.310 1.786 22.060 1.00 76.31 206 ARG A CA 1
ATOM 1659 C C . ARG A 1 206 ? -6.392 2.821 21.788 1.00 76.31 206 ARG A C 1
ATOM 1661 O O . ARG A 1 206 ? -6.155 4.004 22.011 1.00 76.31 206 ARG A O 1
ATOM 1668 N N . LEU A 1 207 ? -7.603 2.391 21.440 1.00 73.81 207 LEU A N 1
ATOM 1669 C CA . LEU A 1 207 ? -8.756 3.286 21.303 1.00 73.81 207 LEU A CA 1
ATOM 1670 C C . LEU A 1 207 ? -9.028 4.080 22.588 1.00 73.81 207 LEU A C 1
ATOM 1672 O O . LEU A 1 207 ? -9.329 5.266 22.514 1.00 73.81 207 LEU A O 1
ATOM 1676 N N . SER A 1 208 ? -8.833 3.470 23.763 1.00 71.31 208 SER A N 1
ATOM 1677 C CA . SER A 1 208 ? -9.012 4.147 25.059 1.00 71.31 208 SER A CA 1
ATOM 1678 C C . SER A 1 208 ? -8.051 5.320 25.305 1.00 71.31 208 SER A C 1
ATOM 1680 O O . SER A 1 208 ? -8.331 6.186 26.135 1.00 71.31 208 SER A O 1
ATOM 1682 N N . MET A 1 209 ? -6.916 5.335 24.600 1.00 73.94 209 MET A N 1
ATOM 1683 C CA . MET A 1 209 ? -5.858 6.342 24.715 1.00 73.94 209 MET A CA 1
ATOM 1684 C C . MET A 1 209 ? -5.863 7.329 23.541 1.00 73.94 209 MET A C 1
ATOM 1686 O O . MET A 1 209 ? -5.119 8.309 23.555 1.00 73.94 209 MET A O 1
ATOM 1690 N N . ASN A 1 210 ? -6.695 7.086 22.528 1.00 73.94 210 ASN A N 1
ATOM 1691 C CA . ASN A 1 210 ? -6.728 7.879 21.314 1.00 73.94 210 ASN A CA 1
ATOM 1692 C C . ASN A 1 210 ? -7.427 9.229 21.554 1.00 73.94 210 ASN A C 1
ATOM 1694 O O . ASN A 1 210 ? -8.568 9.283 22.011 1.00 73.94 210 ASN A O 1
ATOM 1698 N N . LYS A 1 211 ? -6.761 10.332 21.191 1.00 75.69 211 LYS A N 1
ATOM 1699 C CA . LYS A 1 211 ? -7.269 11.706 21.375 1.00 75.69 211 LYS A CA 1
ATOM 1700 C C . LYS A 1 211 ? -8.562 12.003 20.599 1.00 75.69 211 LYS A C 1
ATOM 1702 O O . LYS A 1 211 ? -9.330 12.868 21.015 1.00 75.69 211 LYS A O 1
ATOM 1707 N N . ASN A 1 212 ? -8.796 11.300 19.491 1.00 72.62 212 ASN A N 1
ATOM 1708 C CA . ASN A 1 212 ? -9.985 11.430 18.651 1.00 72.62 212 ASN A CA 1
ATOM 1709 C C . ASN A 1 212 ? -11.149 10.564 19.166 1.00 72.62 212 ASN A C 1
ATOM 1711 O O . ASN A 1 212 ? -12.281 10.743 18.715 1.00 72.62 212 ASN A O 1
ATOM 1715 N N . CYS A 1 213 ? -10.909 9.663 20.129 1.00 73.81 213 CYS A N 1
ATOM 1716 C CA . CYS A 1 213 ? -11.945 8.875 20.791 1.00 73.81 213 CYS A CA 1
ATOM 1717 C C . CYS A 1 213 ? -12.420 9.589 22.071 1.00 73.81 213 CYS A C 1
ATOM 1719 O O . CYS A 1 213 ? -11.674 9.681 23.049 1.00 73.81 213 CYS A O 1
ATOM 1721 N N . PRO A 1 214 ? -13.665 10.101 22.133 1.00 74.19 214 PRO A N 1
ATOM 1722 C CA . PRO A 1 214 ? -14.164 10.703 23.360 1.00 74.19 214 PRO A CA 1
ATOM 1723 C C . PRO A 1 214 ? -14.254 9.652 24.464 1.00 74.19 214 PRO A C 1
ATOM 1725 O O . PRO A 1 214 ? -14.922 8.631 24.309 1.00 74.19 214 PRO A O 1
ATOM 1728 N N . LYS A 1 215 ? -13.644 9.937 25.616 1.00 76.31 215 LYS A N 1
ATOM 1729 C CA . LYS A 1 215 ? -13.607 9.010 26.755 1.00 76.31 215 LYS A CA 1
ATOM 1730 C C . LYS A 1 215 ? -14.995 8.486 27.150 1.00 76.31 215 LYS A C 1
ATOM 1732 O O . LYS A 1 215 ? -15.143 7.299 27.413 1.00 76.31 215 LYS A O 1
ATOM 1737 N N . SER A 1 216 ? -16.014 9.347 27.115 1.00 76.69 216 SER A N 1
ATOM 1738 C CA . SER A 1 216 ? -17.401 8.980 27.426 1.00 76.69 216 SER A CA 1
ATOM 1739 C C . SER A 1 216 ? -17.982 7.939 26.465 1.00 76.69 216 SER A C 1
ATOM 1741 O O . SER A 1 216 ? -18.683 7.036 26.902 1.00 76.69 216 SER A O 1
ATOM 1743 N N . VAL A 1 217 ? -17.658 8.033 25.173 1.00 70.50 217 VAL A N 1
ATOM 1744 C CA . VAL A 1 217 ? -18.099 7.086 24.137 1.00 70.50 217 VAL A CA 1
ATOM 1745 C C . VAL A 1 217 ? -17.469 5.713 24.365 1.00 70.50 217 VAL A C 1
ATOM 1747 O O . VAL A 1 217 ? -18.137 4.684 24.286 1.00 70.50 217 VAL A O 1
ATOM 1750 N N . PHE A 1 218 ? -16.178 5.695 24.686 1.00 72.50 218 PHE A N 1
ATOM 1751 C CA . PHE A 1 218 ? -15.468 4.457 24.984 1.00 72.50 218 PHE A CA 1
ATOM 1752 C C . PHE A 1 218 ? -15.973 3.799 26.281 1.00 72.50 218 PHE A C 1
ATOM 1754 O O . PHE A 1 218 ? -16.154 2.582 26.345 1.00 72.50 218 PHE A O 1
ATOM 1761 N N . GLU A 1 219 ? -16.241 4.600 27.316 1.00 76.06 219 GLU A N 1
ATOM 1762 C CA . GLU A 1 219 ? -16.808 4.137 28.587 1.00 76.06 219 GLU A CA 1
ATOM 1763 C C . GLU A 1 219 ? -18.231 3.574 28.422 1.00 76.06 219 GLU A C 1
ATOM 1765 O O . GLU A 1 219 ? -18.536 2.529 29.002 1.00 76.06 219 GLU A O 1
ATOM 1770 N N . GLU A 1 220 ? -19.073 4.203 27.597 1.00 73.81 220 GLU A N 1
ATOM 1771 C CA . GLU A 1 220 ? -20.413 3.712 27.244 1.00 73.81 220 GLU A CA 1
ATOM 1772 C C . GLU A 1 220 ? -20.340 2.359 26.522 1.00 73.81 220 GLU A C 1
ATOM 1774 O O . GLU A 1 220 ? -21.002 1.399 26.924 1.00 73.81 220 GLU A O 1
ATOM 1779 N N . TRP A 1 221 ? -19.444 2.225 25.539 1.00 73.31 221 TRP A N 1
ATOM 1780 C CA . TRP A 1 221 ? -19.205 0.954 24.852 1.00 73.31 221 TRP A CA 1
ATOM 1781 C C . TRP A 1 221 ? -18.755 -0.164 25.810 1.00 73.31 221 TRP A C 1
ATOM 1783 O O . TRP A 1 221 ? -19.238 -1.301 25.736 1.00 73.31 221 TRP A O 1
ATOM 1793 N N . LEU A 1 222 ? -17.852 0.146 26.750 1.00 71.44 222 LEU A N 1
ATOM 1794 C CA . LEU A 1 222 ? -17.420 -0.798 27.786 1.00 71.44 222 LEU A CA 1
ATOM 1795 C C . LEU A 1 222 ? -18.568 -1.192 28.726 1.00 71.44 222 LEU A C 1
ATOM 1797 O O . LEU A 1 222 ? -18.643 -2.351 29.147 1.00 71.44 222 LEU A O 1
ATOM 1801 N N . HIS A 1 223 ? -19.444 -0.246 29.073 1.00 71.69 223 HIS A N 1
ATOM 1802 C CA . HIS A 1 223 ? -20.595 -0.484 29.940 1.00 71.69 223 HIS A CA 1
ATOM 1803 C C . HIS A 1 223 ? -21.601 -1.441 29.286 1.00 71.69 223 HIS A C 1
ATOM 1805 O O . HIS A 1 223 ? -21.922 -2.483 29.868 1.00 71.69 223 HIS A O 1
ATOM 1811 N N . ASP A 1 224 ? -21.986 -1.162 28.040 1.00 69.50 224 ASP A N 1
ATOM 1812 C CA . ASP A 1 224 ? -22.838 -2.018 27.205 1.00 69.50 224 ASP A CA 1
ATOM 1813 C C . ASP A 1 224 ? -22.304 -3.456 27.109 1.00 69.50 224 ASP A C 1
ATOM 1815 O O . ASP A 1 224 ? -23.042 -4.441 27.206 1.00 69.50 224 ASP A O 1
ATOM 1819 N N . ARG A 1 225 ? -20.985 -3.605 26.940 1.00 67.25 225 ARG A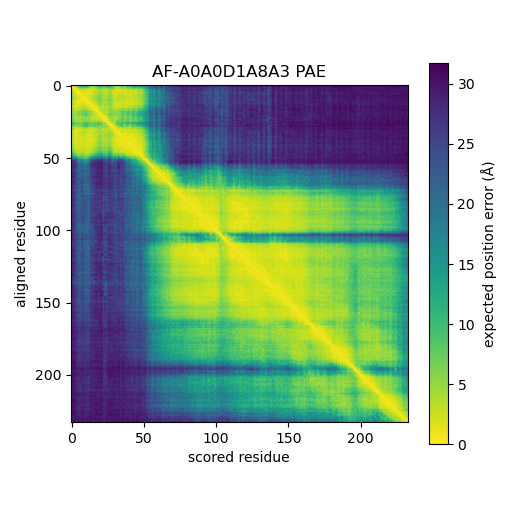 N 1
ATOM 1820 C CA . ARG A 1 225 ? -20.318 -4.914 26.873 1.00 67.25 225 ARG A CA 1
ATOM 1821 C C . ARG A 1 225 ? -20.392 -5.687 28.186 1.00 67.25 225 ARG A C 1
ATOM 1823 O O . ARG A 1 225 ? -20.607 -6.901 28.151 1.00 67.25 225 ARG A O 1
ATOM 1830 N N . ARG A 1 226 ? -20.193 -5.020 29.329 1.00 68.06 226 ARG A N 1
ATOM 1831 C CA . ARG A 1 226 ? -20.258 -5.664 30.654 1.00 68.06 226 ARG A CA 1
ATOM 1832 C C . ARG A 1 226 ? -21.652 -6.230 30.907 1.00 68.06 226 ARG A C 1
ATOM 1834 O O . ARG A 1 226 ? -21.755 -7.398 31.282 1.00 68.06 226 ARG A O 1
ATOM 1841 N N . LEU A 1 227 ? -22.697 -5.462 30.599 1.00 60.34 227 LEU A N 1
ATOM 1842 C CA . LEU A 1 227 ? -24.090 -5.901 30.717 1.00 60.34 227 LEU A CA 1
ATOM 1843 C C . LEU A 1 227 ? -24.381 -7.131 29.838 1.00 60.34 227 LEU A C 1
ATOM 1845 O O . LEU A 1 227 ? -24.911 -8.125 30.329 1.00 60.34 227 LEU A O 1
ATOM 1849 N N . ASN A 1 228 ? -23.925 -7.131 28.582 1.00 59.62 228 ASN A N 1
ATOM 1850 C CA . ASN A 1 228 ? -24.120 -8.265 27.669 1.00 59.62 228 ASN A CA 1
ATOM 1851 C C . ASN A 1 228 ? -23.330 -9.528 28.058 1.00 59.62 228 ASN A C 1
ATOM 1853 O O . ASN A 1 228 ? -23.737 -10.637 27.716 1.00 59.62 228 ASN A O 1
ATOM 1857 N N . SER A 1 229 ? -22.193 -9.398 28.753 1.00 59.22 229 SER A N 1
ATOM 1858 C CA . SER A 1 229 ? -21.470 -10.567 29.283 1.00 59.22 229 SER A CA 1
ATOM 1859 C C . SER A 1 229 ? -22.196 -11.219 30.461 1.00 59.22 229 SER A C 1
ATOM 1861 O O . SER A 1 229 ? -22.192 -12.441 30.570 1.00 59.22 229 SER A O 1
ATOM 1863 N N . MET A 1 230 ? -22.878 -10.420 31.287 1.00 54.12 230 MET A N 1
ATOM 1864 C CA . MET A 1 230 ? -23.648 -10.904 32.435 1.00 54.12 230 MET A CA 1
ATOM 1865 C C . MET A 1 230 ? -24.968 -11.570 32.034 1.00 54.12 230 MET A C 1
ATOM 1867 O O . MET A 1 230 ? -25.451 -12.417 32.770 1.00 54.12 230 MET A O 1
ATOM 1871 N N . MET A 1 231 ? -25.547 -11.214 30.882 1.00 51.75 231 MET A N 1
ATOM 1872 C CA . MET A 1 231 ? -26.792 -11.824 30.385 1.00 51.75 231 MET A CA 1
ATOM 1873 C C . MET A 1 231 ? -26.588 -13.154 29.641 1.00 51.75 231 MET A C 1
ATOM 1875 O O . MET A 1 231 ? -27.545 -13.901 29.471 1.00 51.75 231 MET A O 1
ATOM 1879 N N . ASN A 1 232 ? -25.362 -13.444 29.194 1.00 49.22 232 ASN A N 1
ATOM 1880 C CA . ASN A 1 232 ? -25.013 -14.650 28.428 1.00 49.22 232 ASN A CA 1
ATOM 1881 C C . ASN A 1 232 ? -24.192 -15.675 29.241 1.00 49.22 232 ASN A C 1
ATOM 1883 O O . ASN A 1 232 ? -23.640 -16.606 28.654 1.00 49.22 232 ASN A O 1
ATOM 1887 N N . SER A 1 233 ? -24.069 -15.469 30.559 1.00 45.81 233 SER A N 1
ATOM 1888 C CA . SER A 1 233 ? -23.440 -16.388 31.525 1.00 45.81 233 SER A CA 1
ATOM 1889 C C . SER A 1 233 ? -24.515 -17.094 32.341 1.00 45.81 233 SER A C 1
ATOM 1891 O O . SER A 1 233 ? -24.327 -18.290 32.644 1.00 45.81 233 SER A O 1
#

Solvent-accessible surface area (backbone atoms only — not comparable to full-atom values): 13279 Å² total; per-residue (Å²): 129,72,30,23,32,56,41,88,87,77,46,45,55,42,86,36,90,54,56,93,68,56,40,95,87,38,61,85,60,68,72,26,79,42,67,68,59,26,44,54,52,22,52,48,52,45,56,58,58,63,68,76,60,82,65,61,69,51,52,52,52,47,49,52,53,58,56,46,58,73,52,54,64,52,75,76,43,53,72,70,57,32,48,52,48,46,58,67,52,69,55,43,65,60,36,49,30,43,64,70,59,67,42,59,75,72,54,67,76,40,64,63,56,33,32,41,28,42,34,24,76,47,53,47,67,68,59,54,49,52,46,41,76,47,44,88,81,54,56,70,68,51,55,54,27,34,64,67,11,75,76,58,49,55,62,52,52,48,42,44,40,67,69,42,36,74,42,53,65,63,40,44,54,60,63,67,35,89,69,45,46,53,68,55,53,50,48,53,54,54,51,56,72,76,50,82,75,87,56,41,65,49,48,56,58,44,50,74,71,35,89,62,47,57,65,68,61,54,51,49,54,53,49,57,50,53,56,54,54,66,74,75,109

Radius of gyration: 23.77 Å; Cα contacts (8 Å, |Δi|>4): 237; chains: 1; bounding box: 49×53×62 Å

Sequence (233 aa):
MATYHINPYTGVPGFCPAKEGQCPYGSHMKHYDAWEIAQSVADQIRADRFKEYEDIERQDRKREWDSLKTYDYLETLSDEDAIKAIQATNDVDLLSAIIDGQVLVRLQDDPQFVYEALRNQYLSDNKIQNMVQAPELYTQDALIALEDNPNLDSMARVELVRGYPQDTMFVEEILNNPGITKDVILEILADLKNENKAKWPPVVSRLSMNKNCPKSVFEEWLHDRRLNSMMNS

pLDDT: mean 75.24, std 12.53, range [42.84, 96.69]

Foldseek 3Di:
DWKWFQQPVPLHIDTFPDDQQGGPSGNPTDIHPDPVVSVVVSVVVVVVVVVPDDDDVCVVVVVLLVVLVVCCVLVVDDPVVSLVCLQPDLPQSNLVCLLVVVHDPVSVVDCVSNLSSLQHQNHDPVVLVVCLVCVVVDDLSSVLSNLNHPPCAQVSLLSNCVVQQQDLVSLLSSCQDPRNAQVSLLVSLVVCLVDDPPRHPSNLVSLCVHPRHDNVSSVVSVVVVVVVVVVVD

Secondary structure (DSSP, 8-state):
--EEEE-TTT--EEEE-PPTT--TT-TTSPEESSHHHHHHHHHHHHHHHTTS--SHHHHHHHHHHHHHGGGGGGGGS-HHHHHHHHHH---HHHHHHHHTT-S-HHHHH-THHHHHHHH-TTS-HHHHHHHHHSGGGS-HHHHHHHHT-TT--HHHHHHHHHH-TT-HHHHHHHHHSTT--HHHHHHHHHHHHHS-GGG-HHHHHHHTT-TTS-HHHHHHHHHHHHHHHHH--

Organism: NCBI:txid1335616